Protein AF-A0A7S1GMX6-F1 (afdb_monomer_lite)

Radius of gyration: 25.87 Å; chains: 1; bounding box: 56×56×72 Å

pLDDT: mean 81.84, std 16.4, range [32.0, 97.88]

Secondary structure (DSSP, 8-state):
----S-GGG--HHHHHHHHHHHHHHHHT---------S--------S---EEEEEE---EESSS--TTS--SEEEEEEEEE-TTSTT----S-TTT---EEEEEEEEETTT--EE-HHHHHTT-SS---EEEEE-TT-SSEEEEEPPHHHHHTTSEEEE--S-TTTTS--TT-EEEEEE--HHHHHHHHHHHHHHHHHHTTTSPEEEEEEEEETTT-SSTTSTT-STTHHHHHHHHH-TTS-EEEEEES-EEEEPPEES---SS--S-EEEESS-EEEEEEEPP---GGG------HHHHHHHHIIIIIS----

Foldseek 3Di:
DDDPDQPVPDDPVNVVVVVVVVVCVVVVDDPDPPDDPDDDDDDDDDDPWDKQKFKFFFWDWQQPDDLVRFRQKAQADKDWDAPPDPPDPDDDDSVPAFIKIWGQWMARNVPRDIDQLVRVQVPGPDDFQWKFWAAPPRLFTQTDGFDPVCVVPSIGIDTDPPDPVRRDDRGGITITTTDDALVRRLVRLLLLLQVVCVVCVVFAWAAKEKEFAPQNDCACVHRNNHHNRNVVSNCVSVVPHHYYYDHDNWDWDARDGRSGPDSGHDDHTDTDHRMMMMMITTDDDDPPVVDPPPSDPVVVVVVCCVPPVPPPPD

Organism: Cyclophora tenuis (NCBI:txid216820)

Structure (mmCIF, N/CA/C/O backbone):
data_AF-A0A7S1GMX6-F1
#
_entry.id   AF-A0A7S1GMX6-F1
#
loop_
_atom_site.group_PDB
_atom_site.id
_atom_site.type_symbol
_atom_site.label_atom_id
_atom_site.label_alt_id
_atom_site.label_comp_id
_atom_site.label_asym_id
_atom_site.label_entity_id
_atom_site.label_seq_id
_atom_site.pdbx_PDB_ins_code
_atom_site.Cartn_x
_atom_site.Cartn_y
_atom_site.Cartn_z
_atom_site.occupancy
_atom_site.B_iso_or_equiv
_atom_site.auth_seq_id
_atom_site.auth_comp_id
_atom_site.auth_asym_id
_atom_site.auth_atom_id
_atom_site.pdbx_PDB_model_num
ATOM 1 N N . GLU A 1 1 ? 27.157 -21.670 -36.238 1.00 33.78 1 GLU A N 1
ATOM 2 C CA . GLU A 1 1 ? 26.930 -21.733 -37.699 1.00 33.78 1 GLU A CA 1
ATOM 3 C C . GLU A 1 1 ? 26.182 -20.477 -38.120 1.00 33.78 1 GLU A C 1
ATOM 5 O O . GLU A 1 1 ? 25.207 -20.145 -37.459 1.00 33.78 1 GLU A O 1
ATOM 10 N N . ARG A 1 2 ? 26.654 -19.732 -39.127 1.00 32.00 2 ARG A N 1
ATOM 11 C CA . ARG A 1 2 ? 25.887 -18.609 -39.693 1.00 32.00 2 ARG A CA 1
ATOM 12 C C . ARG A 1 2 ? 24.965 -19.173 -40.770 1.00 32.00 2 ARG A C 1
ATOM 14 O O . ARG A 1 2 ? 25.455 -19.829 -41.685 1.00 32.00 2 ARG A O 1
ATOM 21 N N . TYR A 1 3 ? 23.662 -18.940 -40.650 1.00 40.44 3 TYR A N 1
ATOM 22 C CA . TYR A 1 3 ? 22.725 -19.198 -41.739 1.00 40.44 3 TYR A CA 1
ATOM 23 C C . TYR A 1 3 ? 23.018 -18.189 -42.860 1.00 40.44 3 TYR A C 1
ATOM 25 O O . TYR A 1 3 ? 23.100 -16.993 -42.594 1.00 40.44 3 TYR A O 1
ATOM 33 N N . GLY A 1 4 ? 23.286 -18.677 -44.073 1.00 38.78 4 GLY A N 1
ATOM 34 C CA . GLY A 1 4 ? 23.706 -17.865 -45.225 1.00 38.78 4 GLY A CA 1
ATOM 35 C C . GLY A 1 4 ? 22.610 -17.626 -46.268 1.00 38.78 4 GLY A C 1
ATOM 36 O O . GLY A 1 4 ? 22.935 -17.205 -47.373 1.00 38.78 4 GLY A O 1
ATOM 37 N N . GLY A 1 5 ? 21.351 -17.950 -45.957 1.00 47.25 5 GLY A N 1
ATOM 38 C CA . GLY A 1 5 ? 20.198 -17.737 -46.839 1.00 47.25 5 GLY A CA 1
ATOM 39 C C . GLY A 1 5 ? 19.377 -16.509 -46.445 1.00 47.25 5 GLY A C 1
ATOM 40 O O . GLY A 1 5 ? 19.425 -16.087 -45.288 1.00 47.25 5 GLY A O 1
ATOM 41 N N . ASN A 1 6 ? 18.623 -15.960 -47.401 1.00 46.53 6 ASN A N 1
ATOM 42 C CA . ASN A 1 6 ? 17.664 -14.888 -47.146 1.00 46.53 6 ASN A CA 1
ATOM 43 C C . ASN A 1 6 ? 16.524 -15.413 -46.245 1.00 46.53 6 ASN A C 1
ATOM 45 O O . ASN A 1 6 ? 16.021 -16.517 -46.460 1.00 46.53 6 ASN A O 1
ATOM 49 N N . LEU A 1 7 ? 16.149 -14.656 -45.210 1.00 47.56 7 LEU A N 1
ATOM 50 C CA . LEU A 1 7 ? 15.104 -15.049 -44.250 1.00 47.56 7 LEU A CA 1
ATOM 51 C C . LEU A 1 7 ? 13.711 -15.094 -44.901 1.00 47.56 7 LEU A C 1
ATOM 53 O O . LEU A 1 7 ? 12.867 -15.881 -44.464 1.00 47.56 7 LEU A O 1
ATOM 57 N N . ASP A 1 8 ? 13.527 -14.338 -45.986 1.00 46.34 8 ASP A N 1
ATOM 58 C CA . ASP A 1 8 ? 12.300 -14.277 -46.790 1.00 46.34 8 ASP A CA 1
ATOM 59 C C . ASP A 1 8 ? 11.930 -15.622 -47.445 1.00 46.34 8 ASP A C 1
ATOM 61 O O . ASP A 1 8 ? 10.762 -15.875 -47.738 1.00 46.34 8 ASP A O 1
ATOM 65 N N . ASP A 1 9 ? 12.905 -16.518 -47.642 1.00 50.66 9 ASP A N 1
ATOM 66 C CA . ASP A 1 9 ? 12.694 -17.824 -48.283 1.00 50.66 9 ASP A CA 1
ATOM 67 C C . ASP A 1 9 ? 12.196 -18.904 -47.302 1.00 50.66 9 ASP A C 1
ATOM 69 O O . ASP A 1 9 ? 11.885 -20.036 -47.695 1.00 50.66 9 ASP A O 1
ATOM 73 N N . LEU A 1 10 ? 12.120 -18.589 -46.004 1.00 52.97 10 LEU A N 1
ATOM 74 C CA . LEU A 1 10 ? 11.654 -19.532 -44.994 1.00 52.97 10 LEU A CA 1
ATOM 75 C C . LEU A 1 10 ? 10.125 -19.568 -44.971 1.00 52.97 10 LEU A C 1
ATOM 77 O O . LEU A 1 10 ? 9.451 -18.641 -44.519 1.00 52.97 10 LEU A O 1
ATOM 81 N N . ASN A 1 11 ? 9.569 -20.709 -45.376 1.00 61.97 11 ASN A N 1
ATOM 82 C CA . ASN A 1 11 ? 8.182 -21.037 -45.067 1.00 61.97 11 ASN A CA 1
ATOM 83 C C . ASN A 1 11 ? 7.961 -21.098 -43.537 1.00 61.97 11 ASN A C 1
ATOM 85 O O . ASN A 1 11 ? 8.908 -21.108 -42.747 1.00 61.97 11 ASN A O 1
ATOM 89 N N . SER A 1 12 ? 6.701 -21.181 -43.102 1.00 58.12 12 SER A N 1
ATOM 90 C CA . SER A 1 12 ? 6.325 -21.191 -41.677 1.00 58.12 12 SER A CA 1
ATOM 91 C C . SER A 1 12 ? 7.108 -22.216 -40.842 1.00 58.12 12 SER A C 1
ATOM 93 O O . SER A 1 12 ? 7.466 -21.934 -39.703 1.00 58.12 12 SER A O 1
ATOM 95 N N . LYS A 1 13 ? 7.451 -23.368 -41.435 1.00 59.84 13 LYS A N 1
ATOM 96 C CA . LYS A 1 13 ? 8.232 -24.432 -40.794 1.00 59.84 13 LYS A CA 1
ATOM 97 C C . LYS A 1 13 ? 9.707 -24.050 -40.613 1.00 59.84 13 LYS A C 1
ATOM 99 O O . LYS A 1 13 ? 10.292 -24.345 -39.580 1.00 59.84 13 LYS A O 1
ATOM 104 N N . GLY A 1 14 ? 10.296 -23.353 -41.583 1.00 62.69 14 GLY A N 1
ATOM 105 C CA . GLY A 1 14 ? 11.664 -22.843 -41.488 1.00 62.69 14 GLY A CA 1
ATOM 106 C C . GLY A 1 14 ? 11.823 -21.734 -40.440 1.00 62.69 14 GLY A C 1
ATOM 107 O O . GLY A 1 14 ? 12.833 -21.686 -39.737 1.00 62.69 14 GLY A O 1
ATOM 108 N N . LYS A 1 15 ? 10.803 -20.879 -40.277 1.00 57.66 15 LYS A N 1
ATOM 109 C CA . LYS A 1 15 ? 10.772 -19.859 -39.213 1.00 57.66 15 LYS A CA 1
ATOM 110 C C . LYS A 1 15 ? 10.655 -20.502 -37.818 1.00 57.66 15 LYS A C 1
ATOM 112 O O . LYS A 1 15 ? 11.359 -20.088 -36.899 1.00 57.66 15 LYS A O 1
ATOM 117 N N . GLU A 1 16 ? 9.846 -21.554 -37.676 1.00 58.56 16 GLU A N 1
ATOM 118 C CA . GLU A 1 16 ? 9.725 -22.344 -36.439 1.00 58.56 16 GLU A CA 1
ATOM 119 C C . GLU A 1 16 ? 11.039 -23.060 -36.066 1.00 58.56 16 GLU A C 1
ATOM 121 O O . GLU A 1 16 ? 11.468 -23.032 -34.913 1.00 58.56 16 GLU A O 1
ATOM 126 N N . GLU A 1 17 ? 11.736 -23.638 -37.046 1.00 64.19 17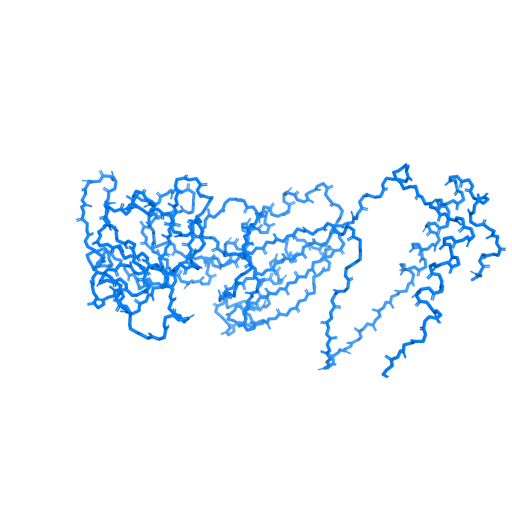 GLU A N 1
ATOM 127 C CA . GLU A 1 17 ? 13.016 -24.326 -36.838 1.00 64.19 17 GLU A CA 1
ATOM 128 C C . GLU A 1 17 ? 14.135 -23.358 -36.407 1.00 64.19 17 GLU A C 1
ATOM 130 O O . GLU A 1 17 ? 14.905 -23.655 -35.489 1.00 64.19 17 GLU A O 1
ATOM 135 N N . LEU A 1 18 ? 14.181 -22.156 -36.996 1.00 57.88 18 LEU A N 1
ATOM 136 C CA . LEU A 1 18 ? 15.115 -21.099 -36.597 1.00 57.88 18 LEU A CA 1
ATOM 137 C C . LEU A 1 18 ? 14.831 -20.579 -35.177 1.00 57.88 18 LEU A C 1
ATOM 139 O O . LEU A 1 18 ? 15.769 -20.363 -34.402 1.00 57.88 18 LEU A O 1
ATOM 143 N N . PHE A 1 19 ? 13.553 -20.402 -34.822 1.00 62.94 19 PHE A N 1
ATOM 144 C CA . PHE A 1 19 ? 13.141 -20.031 -33.467 1.00 62.94 19 PHE A CA 1
ATOM 145 C C . PHE A 1 19 ? 13.595 -21.084 -32.450 1.00 62.94 19 PHE A C 1
ATOM 147 O O . PHE A 1 19 ? 14.284 -20.742 -31.489 1.00 62.94 19 PHE A O 1
ATOM 154 N N . ASN A 1 20 ? 13.314 -22.366 -32.708 1.00 61.19 20 ASN A N 1
ATOM 155 C CA . ASN A 1 20 ? 13.708 -23.470 -31.829 1.00 61.19 20 ASN A CA 1
ATOM 156 C C . ASN A 1 20 ? 15.232 -23.559 -31.655 1.00 61.19 20 ASN A C 1
ATOM 158 O O . ASN A 1 20 ? 15.710 -23.692 -30.530 1.00 61.19 20 ASN A O 1
ATOM 162 N N . LYS A 1 21 ? 16.008 -23.392 -32.735 1.00 60.34 21 LYS A N 1
ATOM 163 C CA . LYS A 1 21 ? 17.482 -23.401 -32.679 1.00 60.34 21 LYS A CA 1
ATOM 164 C C . LYS A 1 21 ? 18.045 -22.199 -31.908 1.00 60.34 21 LYS A C 1
ATOM 166 O O . LYS A 1 21 ? 19.054 -22.315 -31.216 1.00 60.34 21 LYS A O 1
ATOM 171 N N . THR A 1 22 ? 17.393 -21.040 -31.996 1.00 52.31 22 THR A N 1
ATOM 172 C CA . THR A 1 22 ? 17.762 -19.851 -31.209 1.00 52.31 22 THR A CA 1
ATOM 173 C C . THR A 1 22 ? 17.451 -20.062 -29.727 1.00 52.31 22 THR A C 1
ATOM 175 O O . THR A 1 22 ? 18.288 -19.755 -28.880 1.00 52.31 22 THR A O 1
ATOM 178 N N . LEU A 1 23 ? 16.288 -20.641 -29.413 1.00 54.00 23 LEU A N 1
ATOM 179 C CA . LEU A 1 23 ? 15.888 -20.990 -28.050 1.00 54.00 23 LEU A CA 1
ATOM 180 C C . LEU A 1 23 ? 16.865 -21.999 -27.425 1.00 54.00 23 LEU A C 1
ATOM 182 O O . LEU A 1 23 ? 17.290 -21.826 -26.287 1.00 54.00 23 LEU A O 1
ATOM 186 N N . GLU A 1 24 ? 17.284 -23.007 -28.194 1.00 58.00 24 GLU A N 1
ATOM 187 C CA . GLU A 1 24 ? 18.297 -23.985 -27.793 1.00 58.00 24 GLU A CA 1
ATOM 188 C C . GLU A 1 24 ? 19.647 -23.312 -27.504 1.00 58.00 24 GLU A C 1
ATOM 190 O O . GLU A 1 24 ? 20.246 -23.552 -26.459 1.00 58.00 24 GLU A O 1
ATOM 195 N N . LEU A 1 25 ? 20.104 -22.396 -28.367 1.00 50.12 25 LEU A N 1
ATOM 196 C CA . LEU A 1 25 ? 21.355 -21.657 -28.158 1.00 50.12 25 LEU A CA 1
ATOM 197 C C . LEU A 1 25 ? 21.325 -20.781 -26.900 1.00 50.12 25 LEU A C 1
ATOM 199 O O . LEU A 1 25 ? 22.317 -20.748 -26.171 1.00 50.12 25 LEU A O 1
ATOM 203 N N . VAL A 1 26 ? 20.209 -20.098 -26.637 1.00 52.66 26 VAL A N 1
ATOM 204 C CA . VAL A 1 26 ? 20.029 -19.263 -25.439 1.00 52.66 26 VAL A CA 1
ATOM 205 C C . VAL A 1 26 ? 19.979 -20.126 -24.176 1.00 52.66 26 VAL A C 1
ATOM 207 O O . VAL A 1 26 ? 20.657 -19.808 -23.203 1.00 52.66 26 VAL A O 1
ATOM 210 N N . ASN A 1 27 ? 19.253 -21.246 -24.208 1.00 52.81 27 ASN A N 1
ATOM 211 C CA . ASN A 1 27 ? 19.097 -22.141 -23.058 1.00 52.81 27 ASN A CA 1
ATOM 212 C C . ASN A 1 27 ? 20.321 -23.039 -22.801 1.00 52.81 27 ASN A C 1
ATOM 214 O O . ASN A 1 27 ? 20.505 -23.518 -21.688 1.00 52.81 27 ASN A O 1
ATOM 218 N N . SER A 1 28 ? 21.171 -23.266 -23.808 1.00 48.47 28 SER A N 1
ATOM 219 C CA . SER A 1 28 ? 22.380 -24.101 -23.697 1.00 48.47 28 SER A CA 1
ATOM 220 C C . SER A 1 28 ? 23.547 -23.440 -22.956 1.00 48.47 28 SER A C 1
ATOM 222 O O . SER A 1 28 ? 24.545 -24.101 -22.668 1.00 48.47 28 SER A O 1
ATOM 224 N N . ARG A 1 29 ? 23.465 -22.134 -22.673 1.00 46.38 29 ARG A N 1
ATOM 225 C CA . ARG A 1 29 ? 24.517 -21.395 -21.972 1.00 46.38 29 ARG A CA 1
ATOM 226 C C . ARG A 1 29 ? 24.082 -21.119 -20.542 1.00 46.38 29 ARG A C 1
ATOM 228 O O . ARG A 1 29 ? 23.333 -20.183 -20.287 1.00 46.38 29 ARG A O 1
ATOM 235 N N . GLU A 1 30 ? 24.604 -21.901 -19.603 1.00 48.06 30 GLU A N 1
ATOM 236 C CA . GLU A 1 30 ? 24.567 -21.524 -18.192 1.00 48.06 30 GLU A CA 1
ATOM 237 C C . GLU A 1 30 ? 25.425 -20.270 -17.993 1.00 48.06 30 GLU A C 1
ATOM 239 O O . GLU A 1 30 ? 26.655 -20.290 -18.087 1.00 48.06 30 GLU A O 1
ATOM 244 N N . TYR A 1 31 ? 24.769 -19.142 -17.739 1.00 49.78 31 TYR A N 1
ATOM 245 C CA . TYR A 1 31 ? 25.446 -17.922 -17.326 1.00 49.78 31 TYR A CA 1
ATOM 246 C C . TYR A 1 31 ? 25.736 -18.015 -15.827 1.00 49.78 31 TYR A C 1
ATOM 248 O O . TYR A 1 31 ? 24.919 -17.628 -14.994 1.00 49.78 31 TYR A O 1
ATOM 256 N N . HIS A 1 32 ? 26.910 -18.536 -15.471 1.00 44.41 32 HIS A N 1
ATOM 257 C CA . HIS A 1 32 ? 27.386 -18.519 -14.090 1.00 44.41 32 HIS A CA 1
ATOM 258 C C . HIS A 1 32 ? 27.951 -17.141 -13.747 1.00 44.41 32 HIS A C 1
ATOM 260 O O . HIS A 1 32 ? 29.137 -16.868 -13.931 1.00 44.41 32 HIS A O 1
ATOM 266 N N . VAL A 1 33 ? 27.100 -16.258 -13.232 1.00 54.38 33 VAL A N 1
ATOM 267 C CA . VAL A 1 33 ? 27.570 -15.086 -12.490 1.00 54.38 33 VAL A CA 1
ATOM 268 C C . VAL A 1 33 ? 27.889 -15.564 -11.077 1.00 54.38 33 VAL A C 1
ATOM 270 O O . VAL A 1 33 ? 26.983 -15.820 -10.290 1.00 54.38 33 VAL A O 1
ATOM 273 N N . THR A 1 34 ? 29.172 -15.765 -10.780 1.00 59.16 34 THR A N 1
ATOM 274 C CA . THR A 1 34 ? 29.609 -16.340 -9.498 1.00 59.16 34 THR A CA 1
ATOM 275 C C . THR A 1 34 ? 29.573 -15.334 -8.351 1.00 59.16 34 THR A C 1
ATOM 277 O O . THR A 1 34 ? 29.245 -15.721 -7.237 1.00 59.16 34 THR A O 1
ATOM 280 N N . GLU A 1 35 ? 29.872 -14.056 -8.607 1.00 55.00 35 GLU A N 1
ATOM 281 C CA . GLU A 1 35 ? 29.807 -12.980 -7.609 1.00 55.00 35 GLU A CA 1
ATOM 282 C C . GLU A 1 35 ? 29.871 -11.609 -8.309 1.00 55.00 35 GLU A C 1
ATOM 284 O O . GLU A 1 35 ? 30.664 -11.427 -9.233 1.00 55.00 35 GLU A O 1
ATOM 289 N N . VAL A 1 36 ? 29.043 -10.648 -7.887 1.00 59.62 36 VAL A N 1
ATOM 290 C CA . VAL A 1 36 ? 29.139 -9.233 -8.291 1.00 59.62 36 VAL A CA 1
ATOM 291 C C . VAL A 1 36 ? 29.358 -8.424 -7.017 1.00 59.62 36 VAL A C 1
ATOM 293 O O . VAL A 1 36 ? 28.449 -8.322 -6.196 1.00 59.62 36 VAL A O 1
ATOM 296 N N . SER A 1 37 ? 30.565 -7.891 -6.830 1.00 61.09 37 SER A N 1
ATOM 297 C CA . SER A 1 37 ? 30.957 -7.143 -5.626 1.00 61.09 37 SER A CA 1
ATOM 298 C C . SER A 1 37 ? 30.492 -5.686 -5.634 1.00 61.09 37 SER A C 1
ATOM 300 O O . SER A 1 37 ? 30.228 -5.114 -4.579 1.00 61.09 37 SER A O 1
ATOM 302 N N . ASP A 1 38 ? 30.402 -5.082 -6.818 1.00 45.50 38 ASP A N 1
ATOM 303 C CA . ASP A 1 38 ? 30.081 -3.675 -7.038 1.00 45.50 38 ASP A CA 1
ATOM 304 C C . ASP A 1 38 ? 29.694 -3.432 -8.507 1.00 45.50 38 ASP A C 1
ATOM 306 O O . ASP A 1 38 ? 30.182 -4.096 -9.421 1.00 45.50 38 ASP A O 1
ATOM 310 N N . GLY A 1 39 ? 28.779 -2.491 -8.748 1.00 54.31 39 GLY A N 1
ATOM 311 C CA . GLY A 1 39 ? 28.346 -2.133 -10.097 1.00 54.31 39 GLY A CA 1
ATOM 312 C C . GLY A 1 39 ? 26.910 -1.623 -10.162 1.00 54.31 39 GLY A C 1
ATOM 313 O O . GLY A 1 39 ? 26.171 -1.630 -9.179 1.00 54.31 39 GLY A O 1
ATOM 314 N N . ILE A 1 40 ? 26.509 -1.171 -11.349 1.00 50.94 40 ILE A N 1
ATOM 315 C CA . ILE A 1 40 ? 25.112 -0.851 -11.644 1.00 50.94 40 ILE A CA 1
ATOM 316 C C . ILE A 1 40 ? 24.467 -2.120 -12.188 1.00 50.94 40 ILE A C 1
ATOM 318 O O . ILE A 1 40 ? 24.796 -2.570 -13.284 1.00 50.94 40 ILE A O 1
ATOM 322 N N . PHE A 1 41 ? 23.535 -2.682 -11.426 1.00 56.78 41 PHE A N 1
ATOM 323 C CA . PHE A 1 41 ? 22.624 -3.693 -11.938 1.00 56.78 41 PHE A CA 1
ATOM 324 C C . PHE A 1 41 ? 21.379 -3.003 -12.495 1.00 56.78 41 PHE A C 1
ATOM 326 O O . PHE A 1 41 ? 20.788 -2.140 -11.846 1.00 56.78 41 PHE A O 1
ATOM 333 N N . GLY A 1 42 ? 20.978 -3.384 -13.702 1.00 52.31 42 GLY A N 1
ATOM 334 C CA . GLY A 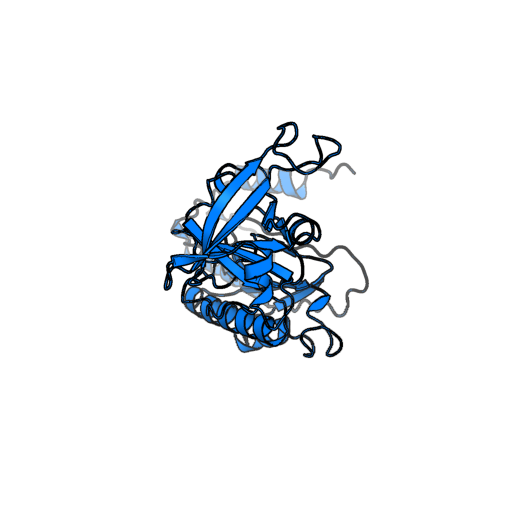1 42 ? 19.782 -2.866 -14.348 1.00 52.31 42 GLY A CA 1
ATOM 335 C C . GLY A 1 42 ? 19.115 -3.957 -15.166 1.00 52.31 42 GLY A C 1
ATOM 336 O O . GLY A 1 42 ? 19.786 -4.795 -15.765 1.00 52.31 42 GLY A O 1
ATOM 337 N N . LEU A 1 43 ? 17.787 -3.934 -15.195 1.00 60.06 43 LEU A N 1
ATOM 338 C CA . LEU A 1 43 ? 16.998 -4.804 -16.051 1.00 60.06 43 LEU A CA 1
ATOM 339 C C . LEU A 1 43 ? 16.564 -4.017 -17.289 1.00 60.06 43 LEU A C 1
ATOM 341 O O . LEU A 1 43 ? 15.811 -3.050 -17.183 1.00 60.06 43 LEU A O 1
ATOM 345 N N . GLY A 1 44 ? 17.049 -4.426 -18.459 1.00 55.66 44 GLY A N 1
ATOM 346 C CA . GLY A 1 44 ? 16.576 -3.911 -19.741 1.00 55.66 44 GLY A CA 1
ATOM 347 C C . GLY A 1 44 ? 15.366 -4.711 -20.208 1.00 55.66 44 GLY A C 1
ATOM 348 O O . GLY A 1 44 ? 15.490 -5.902 -20.475 1.00 55.66 44 GLY A O 1
ATOM 349 N N . LEU A 1 45 ? 14.208 -4.063 -20.319 1.00 60.88 45 LEU A N 1
ATOM 350 C CA . LEU A 1 45 ? 13.002 -4.656 -20.896 1.00 60.88 45 LEU A CA 1
ATOM 351 C C . LEU A 1 45 ? 12.766 -4.039 -22.275 1.00 60.88 45 LEU A C 1
ATOM 353 O O . LEU A 1 45 ? 12.729 -2.817 -22.408 1.00 60.88 45 LEU A O 1
ATOM 357 N N . GLY A 1 46 ? 12.626 -4.879 -23.299 1.00 53.81 46 GLY A N 1
ATOM 358 C CA . GLY A 1 46 ? 12.318 -4.462 -24.666 1.00 53.81 46 GLY A CA 1
ATOM 359 C C . GLY A 1 46 ? 11.000 -5.069 -25.136 1.00 53.81 46 GLY A C 1
ATOM 360 O O . GLY A 1 46 ? 10.733 -6.240 -24.882 1.00 53.81 46 GLY A O 1
ATOM 361 N N . GLY A 1 47 ? 10.183 -4.280 -25.835 1.00 66.94 47 GLY A N 1
ATOM 362 C CA . GLY A 1 47 ? 8.883 -4.722 -26.344 1.00 66.94 47 GLY A CA 1
ATOM 363 C C . GLY A 1 47 ? 7.786 -4.797 -25.274 1.00 66.94 47 GLY A C 1
ATOM 364 O O . GLY A 1 47 ? 7.863 -4.155 -24.228 1.00 66.94 47 GLY A O 1
ATOM 365 N N . ALA A 1 48 ? 6.735 -5.568 -25.561 1.00 71.38 48 ALA A N 1
ATOM 366 C CA . ALA A 1 48 ? 5.586 -5.757 -24.678 1.00 71.38 48 ALA A CA 1
ATOM 367 C C . ALA A 1 48 ? 5.827 -6.925 -23.709 1.00 71.38 48 ALA A C 1
ATOM 369 O O . ALA A 1 48 ? 5.229 -7.987 -23.855 1.00 71.38 48 ALA A O 1
ATOM 370 N N . VAL A 1 49 ? 6.726 -6.745 -22.737 1.00 76.94 49 VAL A N 1
ATOM 371 C CA . VAL A 1 49 ? 6.943 -7.736 -21.669 1.00 76.94 49 VAL A CA 1
ATOM 372 C C . VAL A 1 49 ? 5.841 -7.574 -20.621 1.00 76.94 49 VAL A C 1
ATOM 374 O O . VAL A 1 49 ? 5.811 -6.544 -19.941 1.00 76.94 49 VAL A O 1
ATOM 377 N N . PRO A 1 50 ? 4.920 -8.541 -20.462 1.00 85.38 50 PRO A N 1
ATOM 378 C CA . PRO A 1 50 ? 3.877 -8.421 -19.461 1.00 85.38 50 PRO A CA 1
ATOM 379 C C . PRO A 1 50 ? 4.487 -8.610 -18.069 1.00 85.38 50 PRO A C 1
ATOM 381 O O . PRO A 1 50 ? 5.206 -9.578 -17.809 1.00 85.38 50 PRO A O 1
ATOM 384 N N . VAL A 1 51 ? 4.193 -7.671 -17.171 1.00 88.12 51 VAL A N 1
ATOM 385 C CA . VAL A 1 51 ? 4.666 -7.690 -15.784 1.00 88.12 51 VAL A CA 1
ATOM 386 C C . VAL A 1 51 ? 3.472 -7.659 -14.839 1.00 88.12 51 VAL A C 1
ATOM 388 O O . VAL A 1 51 ? 2.548 -6.857 -15.014 1.00 88.12 51 VAL A O 1
ATOM 391 N N . ARG A 1 52 ? 3.496 -8.518 -13.818 1.00 89.88 52 ARG A N 1
ATOM 392 C CA . ARG A 1 52 ? 2.547 -8.490 -12.697 1.00 89.88 52 ARG A CA 1
ATOM 393 C C . ARG A 1 52 ? 3.262 -8.004 -11.455 1.00 89.88 52 ARG A C 1
ATOM 395 O O . ARG A 1 52 ? 4.111 -8.710 -10.923 1.00 89.88 52 ARG A O 1
ATOM 402 N N . SER A 1 53 ? 2.925 -6.803 -11.003 1.00 89.56 53 SER A N 1
ATOM 403 C CA . SER A 1 53 ? 3.508 -6.227 -9.796 1.00 89.56 53 SER A CA 1
ATOM 404 C C . SER A 1 53 ? 2.534 -6.251 -8.629 1.00 89.56 53 SER A C 1
ATOM 406 O O . SER A 1 53 ? 1.354 -5.937 -8.803 1.00 89.56 53 SER A O 1
ATOM 408 N N . ILE A 1 54 ? 3.053 -6.545 -7.443 1.00 91.88 54 ILE A N 1
ATOM 409 C CA . ILE A 1 54 ? 2.345 -6.422 -6.169 1.00 91.88 54 ILE A CA 1
ATOM 410 C C . ILE A 1 54 ? 3.156 -5.556 -5.215 1.00 91.88 54 ILE A C 1
ATOM 412 O O . ILE A 1 54 ? 4.381 -5.492 -5.317 1.00 91.88 54 ILE A O 1
ATOM 416 N N . VAL A 1 55 ? 2.470 -4.935 -4.264 1.00 91.94 55 VAL A N 1
ATOM 417 C CA . VAL A 1 55 ? 3.086 -4.290 -3.106 1.00 91.94 55 VAL A CA 1
ATOM 418 C C . VAL A 1 55 ? 2.416 -4.832 -1.852 1.00 91.94 55 VAL A C 1
ATOM 420 O O . VAL A 1 55 ? 1.195 -4.972 -1.812 1.00 91.94 55 VAL A O 1
ATOM 423 N N . SER A 1 56 ? 3.223 -5.157 -0.851 1.00 92.81 56 SER A N 1
ATOM 424 C CA . SER A 1 56 ? 2.769 -5.560 0.474 1.00 92.81 56 SER A CA 1
ATOM 425 C C . SER A 1 56 ? 3.402 -4.650 1.516 1.00 92.81 56 SER A C 1
ATOM 427 O O . SER A 1 56 ? 4.580 -4.296 1.426 1.00 92.81 56 SER A O 1
ATOM 429 N N . ARG A 1 57 ? 2.605 -4.265 2.509 1.00 92.31 57 ARG A N 1
ATOM 430 C CA . ARG A 1 57 ? 3.074 -3.557 3.705 1.00 92.31 57 ARG A CA 1
ATOM 431 C C . ARG A 1 57 ? 2.689 -4.366 4.926 1.00 92.31 57 ARG A C 1
ATOM 433 O O . ARG A 1 57 ? 3.575 -4.759 5.672 1.00 92.31 57 ARG A O 1
ATOM 440 N N . GLY A 1 58 ? 1.394 -4.642 5.049 1.00 91.56 58 GLY A N 1
ATOM 441 C CA . GLY A 1 58 ? 0.751 -5.219 6.216 1.00 91.56 58 GLY A CA 1
ATOM 442 C C . GLY A 1 58 ? 0.789 -4.290 7.419 1.00 91.56 58 GLY A C 1
ATOM 443 O O . GLY A 1 58 ? 1.825 -3.762 7.809 1.00 91.56 58 GLY A O 1
ATOM 444 N N . LEU A 1 59 ? -0.383 -4.057 7.991 1.00 92.44 59 LEU A N 1
ATOM 445 C CA . LEU A 1 59 ? -0.574 -3.234 9.173 1.00 92.44 59 LEU A CA 1
ATOM 446 C C . LEU A 1 59 ? -1.724 -3.818 9.979 1.00 92.44 59 LEU A C 1
ATOM 448 O O . LEU A 1 59 ? -2.687 -4.330 9.401 1.00 92.44 59 LEU A O 1
ATOM 452 N N . ARG A 1 60 ? -1.657 -3.685 11.299 1.00 93.06 60 ARG A N 1
ATOM 453 C CA . ARG A 1 60 ? -2.752 -4.084 12.178 1.00 93.06 60 ARG A CA 1
ATOM 454 C C . ARG A 1 60 ? -3.707 -2.928 12.393 1.00 93.06 60 ARG A C 1
ATOM 456 O O . ARG A 1 60 ? -3.278 -1.848 12.795 1.00 93.06 60 ARG A O 1
ATOM 463 N N . SER A 1 61 ? -4.994 -3.179 12.168 1.00 93.19 61 SER A N 1
ATOM 464 C CA . SER A 1 61 ? -6.065 -2.275 12.596 1.00 93.19 61 SER A CA 1
ATOM 465 C C . SER A 1 61 ? -6.125 -2.217 14.120 1.00 93.19 61 SER A C 1
ATOM 467 O O . SER A 1 61 ? -6.091 -3.246 14.798 1.00 93.19 61 SER A O 1
ATOM 469 N N . LEU A 1 62 ? -6.247 -1.007 14.657 1.00 92.19 62 LEU A N 1
ATOM 470 C CA . LEU A 1 62 ? -6.421 -0.749 16.083 1.00 92.19 62 LEU A CA 1
ATOM 471 C C . LEU A 1 62 ? -7.881 -0.524 16.471 1.00 92.19 62 LEU A C 1
ATOM 473 O O . LEU A 1 62 ? -8.202 -0.545 17.655 1.00 92.19 62 LEU A O 1
ATOM 477 N N . THR A 1 63 ? -8.779 -0.328 15.504 1.00 87.31 63 THR A N 1
ATOM 478 C CA . THR A 1 63 ? -10.211 -0.145 15.791 1.00 87.31 63 THR A CA 1
ATOM 479 C C . THR A 1 63 ? -11.032 -1.422 15.610 1.00 87.31 63 THR A C 1
ATOM 481 O O . THR A 1 63 ? -12.256 -1.397 15.749 1.00 87.31 63 THR A O 1
ATOM 484 N N . GLY A 1 64 ? -10.358 -2.551 15.361 1.00 72.19 64 GLY A N 1
ATOM 485 C CA . GLY A 1 64 ? -10.973 -3.874 15.253 1.00 72.19 64 GLY A CA 1
ATOM 486 C C . GLY A 1 64 ? -11.595 -4.161 13.888 1.00 72.19 64 GLY A C 1
ATOM 487 O O . GLY A 1 64 ? -12.393 -5.091 13.770 1.00 72.19 64 GLY A O 1
ATOM 488 N N . SER A 1 65 ? -11.249 -3.381 12.860 1.00 61.53 65 SER A N 1
ATOM 489 C CA . SER A 1 65 ? -11.653 -3.683 11.493 1.00 61.53 65 SER A CA 1
ATOM 490 C C . SER A 1 65 ? -10.675 -4.711 10.912 1.00 61.53 65 SER A C 1
ATOM 492 O O . SER A 1 65 ? -9.482 -4.460 10.753 1.00 61.53 65 SER A O 1
ATOM 494 N N . ASN A 1 66 ? -11.149 -5.931 10.650 1.00 57.97 66 ASN A N 1
ATOM 495 C CA . ASN A 1 66 ? -10.405 -6.807 9.747 1.00 57.97 66 ASN A CA 1
ATOM 496 C C . ASN A 1 66 ? -10.490 -6.185 8.353 1.00 57.97 66 ASN A C 1
ATOM 498 O O . ASN A 1 66 ? -11.522 -5.616 8.009 1.00 57.97 66 ASN A O 1
ATOM 502 N N . SER A 1 67 ? -9.451 -6.342 7.535 1.00 55.03 67 SER A N 1
ATOM 503 C CA . SER A 1 67 ? -9.371 -5.807 6.166 1.00 55.03 67 SER A CA 1
ATOM 504 C C . SER A 1 67 ? -10.655 -5.949 5.331 1.00 55.03 67 SER A C 1
ATOM 506 O O . SER A 1 67 ? -10.964 -5.089 4.508 1.00 55.03 67 SER A O 1
ATOM 508 N N . ASP A 1 68 ? -11.426 -7.014 5.557 1.00 61.50 68 ASP A N 1
ATOM 509 C CA . ASP A 1 68 ? -12.652 -7.322 4.825 1.00 61.50 68 ASP A CA 1
ATOM 510 C C . ASP A 1 68 ? -13.925 -6.600 5.294 1.00 61.50 68 ASP A C 1
ATOM 512 O O . ASP A 1 68 ? -14.899 -6.557 4.535 1.00 61.50 68 ASP A O 1
ATOM 516 N N . VAL A 1 69 ? -13.941 -6.035 6.503 1.00 68.00 69 VAL A N 1
ATOM 517 C CA . VAL A 1 69 ? -15.094 -5.318 7.064 1.00 68.00 69 VAL A CA 1
ATOM 518 C C . VAL A 1 69 ? -14.692 -3.864 7.276 1.00 68.00 69 VAL A C 1
ATOM 520 O O . VAL A 1 69 ? -13.757 -3.612 8.032 1.00 68.00 69 VAL A O 1
ATOM 523 N N . PRO A 1 70 ? -15.373 -2.892 6.640 1.00 71.75 70 PRO A N 1
ATOM 524 C CA . PRO A 1 70 ? -15.098 -1.489 6.896 1.00 71.75 70 PRO A CA 1
ATOM 525 C C . PRO A 1 70 ? -15.182 -1.190 8.392 1.00 71.75 70 PRO A C 1
ATOM 527 O O . PRO A 1 70 ? -16.115 -1.620 9.073 1.00 71.75 70 PRO A O 1
ATOM 530 N N . SER A 1 71 ? -14.209 -0.431 8.880 1.00 84.56 71 SER A N 1
ATOM 531 C CA . SER A 1 71 ? -14.239 0.178 10.201 1.00 84.56 71 SER A CA 1
ATOM 532 C C . SER A 1 71 ? -15.607 0.816 10.473 1.00 84.56 71 SER A C 1
ATOM 534 O O . SER A 1 71 ? -16.144 1.506 9.598 1.00 84.56 71 SER A O 1
ATOM 536 N N . PRO A 1 72 ? -16.168 0.642 11.685 1.00 90.62 72 PRO A N 1
ATOM 537 C CA . PRO A 1 72 ? -17.430 1.270 12.062 1.00 90.62 72 PRO A CA 1
ATOM 538 C C . PRO A 1 72 ? -17.296 2.791 12.241 1.00 90.62 72 PRO A C 1
ATOM 540 O O . PRO A 1 72 ? -18.277 3.449 12.588 1.00 90.62 72 PRO A O 1
ATOM 543 N N . TRP A 1 73 ? -16.110 3.359 12.025 1.00 94.88 73 TRP A N 1
ATOM 544 C CA . TRP A 1 73 ? -15.813 4.773 12.196 1.00 94.88 73 TRP A CA 1
ATOM 545 C C . TRP A 1 73 ? -15.806 5.500 10.853 1.00 94.88 73 TRP A C 1
ATOM 547 O O . TRP A 1 73 ? -15.119 5.091 9.916 1.00 94.88 73 TRP A O 1
ATOM 557 N N . CYS A 1 74 ? -16.516 6.625 10.782 1.00 96.00 74 CYS A N 1
ATOM 558 C CA . CYS A 1 74 ? -16.536 7.493 9.606 1.00 96.00 74 CYS A CA 1
ATOM 559 C C . CYS A 1 74 ? -16.198 8.939 9.964 1.00 96.00 74 CYS A C 1
ATOM 561 O O . CYS A 1 74 ? -16.473 9.416 11.064 1.00 96.00 74 CYS A O 1
ATOM 563 N N . ILE A 1 75 ? -15.646 9.670 9.003 1.00 97.50 75 ILE A N 1
ATOM 564 C CA . ILE A 1 75 ? -15.367 11.100 9.140 1.00 97.50 75 ILE A CA 1
ATOM 565 C C . ILE A 1 75 ? -16.686 11.868 9.183 1.00 97.50 75 ILE A C 1
ATOM 567 O O . ILE A 1 75 ? -17.471 11.832 8.233 1.00 97.50 75 ILE A O 1
ATOM 571 N N . ASN A 1 76 ? -16.919 12.593 10.275 1.00 97.62 76 ASN A N 1
ATOM 572 C CA . ASN A 1 76 ? -18.132 13.382 10.472 1.00 97.62 76 ASN A CA 1
ATOM 573 C C . ASN A 1 76 ? -17.932 14.851 10.080 1.00 97.62 76 ASN A C 1
ATOM 575 O O . ASN A 1 76 ? -18.775 15.426 9.383 1.00 97.62 76 ASN A O 1
ATOM 579 N N . ASP A 1 77 ? -16.807 15.436 10.495 1.00 97.56 77 ASP A N 1
ATOM 580 C CA . ASP A 1 77 ? -16.450 16.819 10.187 1.00 97.56 77 ASP A CA 1
ATOM 581 C C . ASP A 1 77 ? -14.998 16.934 9.726 1.00 97.56 77 ASP A C 1
ATOM 583 O O . ASP A 1 77 ? -14.093 16.342 10.321 1.00 97.56 77 ASP A O 1
ATOM 587 N N . VAL A 1 78 ? -14.791 17.682 8.643 1.00 97.12 78 VAL A N 1
ATOM 588 C CA . VAL A 1 78 ? -13.496 17.832 7.980 1.00 97.12 78 VAL A CA 1
ATOM 589 C C . VAL A 1 78 ? -13.419 19.169 7.255 1.00 97.12 78 VAL A C 1
ATOM 591 O O . VAL A 1 78 ? -14.360 19.585 6.580 1.00 97.12 78 VAL A O 1
ATOM 594 N N . THR A 1 79 ? -12.271 19.828 7.357 1.00 95.94 79 THR A N 1
ATOM 595 C CA . THR A 1 79 ? -11.935 21.015 6.569 1.00 95.94 79 THR A CA 1
ATOM 596 C C . THR A 1 79 ? -10.810 20.682 5.604 1.00 95.94 79 THR A C 1
ATOM 598 O O . THR A 1 79 ? -9.779 20.157 6.012 1.00 95.94 79 THR A O 1
ATOM 601 N N . PHE A 1 80 ? -10.986 21.019 4.331 1.00 96.31 80 PHE A N 1
ATOM 602 C CA . PHE A 1 80 ? -9.900 21.001 3.359 1.00 96.31 80 PHE A CA 1
ATOM 603 C C . PHE A 1 80 ? -9.315 22.409 3.247 1.00 96.31 80 PHE A C 1
ATOM 605 O O . PHE A 1 80 ? -10.069 23.354 3.029 1.00 96.31 80 PHE A O 1
ATOM 612 N N . ALA A 1 81 ? -7.999 22.539 3.405 1.00 94.50 81 ALA A N 1
ATOM 613 C CA . ALA A 1 81 ? -7.303 23.820 3.355 1.00 94.50 81 ALA A CA 1
ATOM 614 C C . ALA A 1 81 ? -6.089 23.764 2.418 1.00 94.50 81 ALA A C 1
ATOM 616 O O . ALA A 1 81 ? -5.360 22.764 2.360 1.00 94.50 81 ALA A O 1
ATOM 617 N N . ARG A 1 82 ? -5.846 24.862 1.701 1.00 94.06 82 ARG A N 1
ATOM 618 C CA . ARG A 1 82 ? -4.704 25.046 0.794 1.00 94.06 82 ARG A CA 1
ATOM 619 C C . ARG A 1 82 ? -3.698 26.051 1.361 1.00 94.06 82 ARG A C 1
ATOM 621 O O . ARG A 1 82 ? -4.095 26.966 2.079 1.00 94.06 82 ARG A O 1
ATOM 628 N N . PRO A 1 83 ? -2.404 25.942 1.004 1.00 93.62 83 PRO A N 1
ATOM 629 C CA . PRO A 1 83 ? -1.408 26.931 1.405 1.00 93.62 83 PRO A CA 1
ATOM 630 C C . PRO A 1 83 ? -1.845 28.360 1.050 1.00 93.62 83 PRO A C 1
ATOM 632 O O . PRO A 1 83 ? -2.171 28.639 -0.102 1.00 93.62 83 PRO A O 1
ATOM 635 N N . GLY A 1 84 ? -1.843 29.252 2.044 1.00 89.56 84 GLY A N 1
ATOM 636 C CA . GLY A 1 84 ? -2.265 30.651 1.903 1.00 89.56 84 GLY A CA 1
ATOM 637 C C . GLY A 1 84 ? -3.712 30.944 2.317 1.00 89.56 84 GLY A C 1
ATOM 638 O O . GLY A 1 84 ? -4.066 32.114 2.420 1.00 89.56 84 GLY A O 1
ATOM 639 N N . GLU A 1 85 ? -4.532 29.927 2.587 1.00 92.19 85 GLU A N 1
ATOM 640 C CA . GLU A 1 85 ? -5.868 30.108 3.168 1.00 92.19 85 GLU A CA 1
ATOM 641 C C . GLU A 1 85 ? -5.792 30.268 4.695 1.00 92.19 85 GLU A C 1
ATOM 643 O O . GLU A 1 85 ? -4.949 29.649 5.344 1.00 92.19 85 GLU A O 1
ATOM 648 N N . ASP A 1 86 ? -6.712 31.038 5.288 1.00 90.81 86 ASP A N 1
ATOM 649 C CA . ASP A 1 86 ? -6.749 31.282 6.743 1.00 90.81 86 ASP A CA 1
ATOM 650 C C . ASP A 1 86 ? -6.903 29.991 7.564 1.00 90.81 86 ASP A C 1
ATOM 652 O O . ASP A 1 86 ? -6.407 29.887 8.684 1.00 90.81 86 ASP A O 1
ATOM 656 N N . ALA A 1 87 ? -7.576 28.987 6.995 1.00 89.38 87 ALA A N 1
ATOM 657 C CA . ALA A 1 87 ? -7.772 27.682 7.615 1.00 89.38 87 ALA A CA 1
ATOM 658 C C . ALA A 1 87 ? -6.538 26.763 7.514 1.00 89.38 87 ALA A C 1
ATOM 660 O O . ALA A 1 87 ? -6.556 25.665 8.064 1.00 89.38 87 ALA A O 1
ATOM 661 N N . TYR A 1 88 ? -5.480 27.156 6.797 1.00 92.81 88 TYR A N 1
ATOM 662 C CA . TYR A 1 88 ? -4.320 26.300 6.574 1.00 92.81 88 TYR A CA 1
ATOM 663 C C . TYR A 1 88 ? -3.351 26.342 7.770 1.00 92.81 88 TYR A C 1
ATOM 665 O O . TYR A 1 88 ? -2.827 27.405 8.109 1.00 92.81 88 TYR A O 1
ATOM 673 N N . PRO A 1 89 ? -3.060 25.197 8.412 1.00 88.31 89 PRO A N 1
ATOM 674 C CA . PRO A 1 89 ? -2.394 25.187 9.714 1.00 88.31 89 PRO A CA 1
ATOM 675 C C . PRO A 1 89 ? -0.875 25.391 9.643 1.00 88.31 89 PRO A C 1
ATOM 677 O O . PRO A 1 89 ? -0.238 25.670 10.661 1.00 88.31 89 PRO A O 1
ATOM 680 N N . PHE A 1 90 ? -0.268 25.230 8.463 1.00 90.31 90 PHE A N 1
ATOM 681 C CA . PHE A 1 90 ? 1.185 25.234 8.311 1.00 90.31 90 PHE A CA 1
ATOM 682 C C . PHE A 1 90 ? 1.699 26.552 7.731 1.00 90.31 90 PHE A C 1
ATOM 684 O O . PHE A 1 90 ? 1.120 27.128 6.813 1.00 90.31 90 PHE A O 1
ATOM 691 N N . ARG A 1 91 ? 2.847 27.009 8.237 1.00 89.06 91 ARG A N 1
ATOM 692 C CA . ARG A 1 91 ? 3.590 28.157 7.701 1.00 89.06 91 ARG A CA 1
ATOM 693 C C . ARG A 1 91 ? 4.865 27.665 7.024 1.00 89.06 91 ARG A C 1
ATOM 695 O O . ARG A 1 91 ? 5.465 26.699 7.484 1.00 89.06 91 ARG A O 1
ATOM 702 N N . GLY A 1 92 ? 5.293 28.336 5.962 1.00 88.31 92 GLY A N 1
ATOM 703 C CA . GLY A 1 92 ? 6.494 27.962 5.216 1.00 88.31 92 GLY A CA 1
ATOM 704 C C . GLY A 1 92 ? 6.459 28.466 3.780 1.00 88.31 92 GLY A C 1
ATOM 705 O O . GLY A 1 92 ? 5.577 29.243 3.417 1.00 88.31 92 GLY A O 1
ATOM 706 N N . ASP A 1 93 ? 7.420 28.010 2.978 1.00 87.12 93 ASP A N 1
ATOM 707 C CA . ASP A 1 93 ? 7.451 28.269 1.539 1.00 87.12 93 ASP A CA 1
ATOM 708 C C . ASP A 1 93 ? 6.227 27.617 0.862 1.00 87.12 93 ASP A C 1
ATOM 710 O O . ASP A 1 93 ? 6.109 26.386 0.898 1.00 87.12 93 ASP A O 1
ATOM 714 N N . PRO A 1 94 ? 5.320 28.393 0.235 1.00 82.44 94 PRO A N 1
ATOM 715 C CA . PRO A 1 94 ? 4.146 27.859 -0.450 1.00 82.44 94 PRO A CA 1
ATOM 716 C C . PRO A 1 94 ? 4.467 26.795 -1.504 1.00 82.44 94 PRO A C 1
ATOM 718 O O . PRO A 1 94 ? 3.631 25.930 -1.746 1.00 82.44 94 PRO A O 1
ATOM 721 N N . ALA A 1 95 ? 5.666 26.817 -2.099 1.00 83.25 95 ALA A N 1
ATOM 722 C CA . ALA A 1 95 ? 6.094 25.820 -3.080 1.00 83.25 95 ALA A CA 1
ATOM 723 C C . ALA A 1 95 ? 6.359 24.432 -2.466 1.00 83.25 95 ALA A C 1
ATOM 725 O O . ALA A 1 95 ? 6.330 23.427 -3.177 1.00 83.25 95 ALA A O 1
ATOM 726 N N . LEU A 1 96 ? 6.613 24.366 -1.156 1.00 85.25 96 LEU A N 1
ATOM 727 C CA . LEU A 1 96 ? 6.877 23.126 -0.418 1.00 85.25 96 LEU A CA 1
ATOM 728 C C . LEU A 1 96 ? 5.657 22.637 0.374 1.00 85.25 96 LEU A C 1
ATOM 730 O O . LEU A 1 96 ? 5.626 21.492 0.831 1.00 85.25 96 LEU A O 1
ATOM 734 N N . LEU A 1 97 ? 4.658 23.500 0.553 1.00 90.00 97 LEU A N 1
ATOM 735 C CA . LEU A 1 97 ? 3.445 23.211 1.302 1.00 90.00 97 LEU A CA 1
ATOM 736 C C . LEU A 1 97 ? 2.418 22.485 0.427 1.00 90.00 97 LEU A C 1
ATOM 738 O O . LEU A 1 97 ? 2.281 22.747 -0.766 1.00 90.00 97 LEU A O 1
ATOM 742 N N . LYS A 1 98 ? 1.670 21.565 1.038 1.00 90.44 98 LYS A N 1
ATOM 743 C CA . LYS A 1 98 ? 0.713 20.705 0.339 1.00 90.44 98 LYS A CA 1
ATOM 744 C C . LYS A 1 98 ? -0.701 20.894 0.885 1.00 90.44 98 LYS A C 1
ATOM 746 O O . LYS A 1 98 ? -0.862 21.004 2.100 1.00 90.44 98 LYS A O 1
ATOM 751 N N . PRO A 1 99 ? -1.743 20.883 0.034 1.00 93.44 99 PRO A N 1
ATOM 752 C CA . PRO A 1 99 ? -3.119 20.924 0.515 1.00 93.44 99 PRO A CA 1
ATOM 753 C C . PRO A 1 99 ? -3.403 19.781 1.491 1.00 93.44 99 PRO A C 1
ATOM 755 O O . PRO A 1 99 ? -2.844 18.687 1.365 1.00 93.44 99 PRO A O 1
ATOM 758 N N . THR A 1 100 ? -4.257 20.037 2.473 1.00 94.88 100 THR A N 1
ATOM 759 C CA . THR A 1 100 ? -4.420 19.162 3.635 1.00 94.88 100 THR A CA 1
ATOM 760 C C . THR A 1 100 ? -5.889 19.067 4.032 1.00 94.88 100 THR A C 1
ATOM 762 O O . THR A 1 100 ? -6.595 20.075 4.049 1.00 94.88 100 THR A O 1
ATOM 765 N N . HIS A 1 101 ? -6.338 17.864 4.387 1.00 96.12 101 HIS A N 1
ATOM 766 C CA . HIS A 1 101 ? -7.590 17.662 5.113 1.00 96.12 101 HIS A CA 1
ATOM 767 C C . HIS A 1 101 ? -7.316 17.645 6.617 1.00 96.12 101 HIS A C 1
ATOM 769 O O . HIS A 1 101 ? -6.404 16.962 7.081 1.00 96.12 101 HIS A O 1
ATOM 775 N N . MET A 1 102 ? -8.115 18.388 7.372 1.00 95.75 102 MET A N 1
ATOM 776 C CA . MET A 1 102 ? -8.115 18.421 8.832 1.00 95.75 102 MET A CA 1
ATOM 777 C C . MET A 1 102 ? -9.433 17.834 9.316 1.00 95.75 102 MET A C 1
ATOM 779 O O . MET A 1 102 ? -10.487 18.443 9.139 1.00 95.75 102 MET A O 1
ATOM 783 N N . ILE A 1 103 ? -9.385 16.630 9.873 1.00 97.19 103 ILE A N 1
ATOM 784 C CA . ILE A 1 103 ? -10.559 15.918 10.378 1.00 97.19 103 ILE A CA 1
ATOM 785 C C . ILE A 1 103 ? -10.765 16.319 11.836 1.00 97.19 103 ILE A C 1
ATOM 787 O O . ILE A 1 103 ? -9.925 16.020 12.685 1.00 97.19 103 ILE A O 1
ATOM 791 N N . HIS A 1 104 ? -11.889 16.970 12.117 1.00 97.00 104 HIS A N 1
ATOM 792 C CA . HIS A 1 104 ? -12.210 17.519 13.440 1.00 97.00 104 HIS A CA 1
ATOM 793 C C . HIS A 1 104 ? -13.099 16.592 14.260 1.00 97.00 104 HIS A C 1
ATOM 795 O O . HIS A 1 104 ? -13.127 16.675 15.485 1.00 97.00 104 HIS A O 1
ATOM 801 N N . SER A 1 105 ? -13.853 15.705 13.604 1.00 97.81 105 SER A N 1
ATOM 802 C CA . SER A 1 105 ? -14.653 14.716 14.320 1.00 97.81 105 SER A CA 1
ATOM 803 C C . SER A 1 105 ? -14.922 13.448 13.523 1.00 97.81 105 SER A C 1
ATOM 805 O O . SER A 1 105 ? -14.987 13.444 12.290 1.00 97.81 105 SER A O 1
ATOM 807 N N . ILE A 1 106 ? -15.110 12.367 14.271 1.00 97.50 106 ILE A N 1
ATOM 808 C CA . ILE A 1 106 ? -15.318 11.007 13.783 1.00 97.50 106 ILE A CA 1
ATOM 809 C C . ILE A 1 106 ? -16.585 10.473 14.443 1.00 97.50 106 ILE A C 1
ATOM 811 O O . ILE A 1 106 ? -16.799 10.686 15.635 1.00 97.50 106 ILE A O 1
ATOM 815 N N . VAL A 1 107 ? -17.440 9.801 13.682 1.00 97.25 107 VAL A N 1
ATOM 816 C CA . VAL A 1 107 ? -18.687 9.214 14.179 1.00 97.25 107 VAL A CA 1
ATOM 817 C C . VAL A 1 107 ? -18.605 7.694 14.180 1.00 97.25 107 VAL A C 1
ATOM 819 O O . VAL A 1 107 ? -18.155 7.083 13.213 1.00 97.25 107 VAL A O 1
ATOM 822 N N . ASP A 1 108 ? -19.056 7.096 15.277 1.00 95.12 108 ASP A N 1
ATOM 823 C CA . ASP A 1 108 ? -19.386 5.677 15.364 1.00 95.12 108 ASP A CA 1
ATOM 824 C C . ASP A 1 108 ? -20.692 5.426 14.603 1.00 95.12 108 ASP A C 1
ATOM 826 O O . ASP A 1 108 ? -21.754 5.901 15.009 1.00 95.12 108 ASP A O 1
ATOM 830 N N . THR A 1 109 ? -20.642 4.689 13.502 1.00 92.25 109 THR A N 1
ATOM 831 C CA . THR A 1 109 ? -21.829 4.398 12.682 1.00 92.25 109 THR A CA 1
ATOM 832 C C . THR A 1 109 ? -22.836 3.485 13.384 1.00 92.25 109 THR A C 1
ATOM 834 O O . THR A 1 109 ? -24.022 3.540 13.063 1.00 92.25 109 THR A O 1
ATOM 837 N N . GLY A 1 110 ? -22.401 2.683 14.362 1.00 91.25 110 GLY A N 1
ATOM 838 C CA . GLY A 1 110 ? -23.275 1.797 15.127 1.00 91.25 110 GLY A CA 1
ATOM 839 C C . GLY A 1 110 ? -24.004 2.512 16.262 1.00 91.25 110 GLY A C 1
ATOM 840 O O . GLY A 1 110 ? -25.168 2.218 16.531 1.00 91.25 110 GLY A O 1
ATOM 841 N N . THR A 1 111 ? -23.340 3.463 16.928 1.00 94.44 111 THR A N 1
ATOM 842 C CA . THR A 1 111 ? -23.910 4.169 18.095 1.00 94.44 111 THR A CA 1
ATOM 843 C C . THR A 1 111 ? -24.340 5.610 17.816 1.00 94.44 111 THR A C 1
ATOM 845 O O . THR A 1 111 ? -25.025 6.214 18.640 1.00 94.44 111 THR A O 1
ATOM 848 N N . GLY A 1 112 ? -23.929 6.190 16.687 1.00 95.81 112 GLY A N 1
ATOM 849 C CA . GLY A 1 112 ? -24.108 7.608 16.364 1.00 95.81 112 GLY A CA 1
ATOM 850 C C . GLY A 1 112 ? -23.237 8.551 17.203 1.00 95.81 112 GLY A C 1
ATOM 851 O O . GLY A 1 112 ? -23.366 9.771 17.097 1.00 95.81 112 GLY A O 1
ATOM 852 N N . LYS A 1 113 ? -22.355 8.018 18.060 1.00 96.44 113 LYS A N 1
ATOM 853 C CA . LYS A 1 113 ? -21.512 8.825 18.944 1.00 96.44 113 LYS A CA 1
ATOM 854 C C . LYS A 1 113 ? -20.434 9.544 18.138 1.00 96.44 113 LYS A C 1
ATOM 856 O O . LYS A 1 113 ? -19.609 8.903 17.494 1.00 96.44 113 LYS A O 1
ATOM 861 N N . VAL A 1 114 ? -20.402 10.869 18.247 1.00 97.81 114 VAL A N 1
ATOM 862 C CA . VAL A 1 114 ? -19.353 11.714 17.664 1.00 97.81 114 VAL A CA 1
ATOM 863 C C . VAL A 1 114 ? -18.214 11.891 18.670 1.00 97.81 114 VAL A C 1
ATOM 865 O O . VAL A 1 114 ? -18.451 12.150 19.851 1.00 97.81 114 VAL A O 1
ATOM 868 N N . LEU A 1 115 ? -16.980 11.730 18.206 1.00 96.88 115 LEU A N 1
ATOM 869 C CA . LEU A 1 115 ? -15.748 11.848 18.978 1.00 96.88 115 LEU A CA 1
ATOM 870 C C . LEU A 1 115 ? -14.822 12.876 18.329 1.00 96.88 115 LEU A C 1
ATOM 872 O O . LEU A 1 115 ? -14.738 12.946 17.100 1.00 96.88 115 LEU A O 1
ATOM 876 N N . SER A 1 116 ? -14.089 13.624 19.155 1.00 96.62 116 SER A N 1
ATOM 877 C CA . SER A 1 116 ? -12.888 14.317 18.686 1.00 96.62 116 SER A CA 1
ATOM 878 C C . SER A 1 116 ? -11.747 13.312 18.463 1.00 96.62 116 SER A C 1
ATOM 880 O O . SER A 1 116 ? -11.778 12.226 19.056 1.00 96.62 116 SER A O 1
ATOM 882 N N . PRO A 1 117 ? -10.733 13.634 17.648 1.00 95.06 117 PRO A N 1
ATOM 883 C CA . PRO A 1 117 ? -9.553 12.794 17.446 1.00 95.06 117 PRO A CA 1
ATOM 884 C C . PRO A 1 117 ? -8.872 12.344 18.740 1.00 95.06 117 PRO A C 1
ATOM 886 O O . PRO A 1 117 ? -8.586 11.162 18.892 1.00 95.06 117 PRO A O 1
ATOM 889 N N . THR A 1 118 ? -8.705 13.222 19.726 1.00 92.94 118 THR A N 1
ATOM 890 C CA . THR A 1 118 ? -8.132 12.877 21.039 1.00 92.94 118 THR A CA 1
ATOM 891 C C . THR A 1 118 ? -8.995 11.851 21.764 1.00 92.94 118 THR A C 1
ATOM 893 O O . THR A 1 118 ? -8.484 10.867 22.296 1.00 92.94 118 THR A O 1
ATOM 896 N N . SER A 1 119 ? -10.320 12.031 21.742 1.00 93.69 119 SER A N 1
ATOM 897 C CA . SER A 1 119 ? -11.257 11.068 22.335 1.00 93.69 119 SER A CA 1
ATOM 898 C C . SER A 1 119 ? -11.287 9.739 21.577 1.00 93.69 119 SER A C 1
ATOM 900 O O . SER A 1 119 ? -11.580 8.701 22.167 1.00 93.69 119 SER A O 1
ATOM 902 N N . PHE A 1 120 ? -11.018 9.767 20.273 1.00 93.19 120 PHE A N 1
ATOM 903 C CA . PHE A 1 120 ? -10.917 8.583 19.432 1.00 93.19 120 PHE A CA 1
ATOM 904 C C . PHE A 1 120 ? -9.630 7.803 19.729 1.00 93.19 120 PHE A C 1
ATOM 906 O O . PHE A 1 120 ? -9.698 6.599 19.958 1.00 93.19 120 PHE A O 1
ATOM 913 N N . PHE A 1 121 ? -8.491 8.489 19.848 1.00 92.38 121 PHE A N 1
ATOM 914 C CA . PHE A 1 121 ? -7.215 7.891 20.248 1.00 92.38 121 PHE A CA 1
ATOM 915 C C . PHE A 1 121 ? -7.235 7.320 21.664 1.00 92.38 121 PHE A C 1
ATOM 917 O O . PHE A 1 121 ? -6.685 6.251 21.898 1.00 92.38 121 PHE A O 1
ATOM 924 N N . ALA A 1 122 ? -7.910 7.984 22.606 1.00 90.88 122 ALA A N 1
ATOM 925 C CA . ALA A 1 122 ? -8.012 7.525 23.992 1.00 90.88 122 ALA A CA 1
ATOM 926 C C . ALA A 1 122 ? -8.734 6.171 24.156 1.00 90.88 122 ALA A C 1
ATOM 928 O O . ALA A 1 122 ? -8.745 5.616 25.252 1.00 90.88 122 ALA A O 1
ATOM 929 N N . LYS A 1 123 ? -9.364 5.651 23.095 1.00 86.12 123 LYS A N 1
ATOM 930 C CA . LYS A 1 123 ? -9.984 4.320 23.080 1.00 86.12 123 LYS A CA 1
ATOM 931 C C . LYS A 1 123 ? -9.029 3.192 22.695 1.00 86.12 123 LYS A C 1
ATOM 933 O O . LYS A 1 123 ? -9.448 2.040 22.737 1.00 86.12 123 LYS A O 1
ATOM 938 N N . LEU A 1 124 ? -7.821 3.513 22.247 1.00 87.25 124 LEU A N 1
ATOM 939 C CA . LEU A 1 124 ? -6.881 2.529 21.732 1.00 87.25 124 LEU A CA 1
ATOM 940 C C . LEU A 1 124 ? -5.965 2.043 22.848 1.00 87.25 124 LEU A C 1
ATOM 942 O O . LEU A 1 124 ? -5.498 2.836 23.666 1.00 87.25 124 LEU A O 1
ATOM 946 N N . ASP A 1 125 ? -5.662 0.751 22.818 1.00 84.88 125 ASP A N 1
ATOM 947 C CA . ASP A 1 125 ? -4.665 0.151 23.707 1.00 84.88 125 ASP A CA 1
ATOM 948 C C . ASP A 1 125 ? -3.226 0.414 23.220 1.00 84.88 125 ASP A C 1
ATOM 950 O O . ASP A 1 125 ? -2.286 0.396 24.012 1.00 84.88 125 ASP A O 1
ATOM 954 N N . ASP A 1 126 ? -3.063 0.713 21.926 1.00 88.19 126 ASP A N 1
ATOM 955 C CA . ASP A 1 126 ? -1.779 0.936 21.262 1.00 88.19 126 ASP A CA 1
ATOM 956 C C . ASP A 1 126 ? -1.674 2.338 20.649 1.00 88.19 126 ASP A C 1
ATOM 958 O O . ASP A 1 126 ? -2.672 2.981 20.312 1.00 88.19 126 ASP A O 1
ATOM 962 N N . GLN A 1 127 ? -0.435 2.794 20.444 1.00 89.69 127 GLN A N 1
ATOM 963 C CA . GLN A 1 127 ? -0.155 4.037 19.730 1.00 89.69 127 GLN A CA 1
ATOM 964 C C . GLN A 1 127 ? -0.299 3.825 18.214 1.00 89.69 127 GLN A C 1
ATOM 966 O O . GLN A 1 127 ? 0.420 3.000 17.639 1.00 89.69 127 GLN A O 1
ATOM 971 N N . PRO A 1 128 ? -1.200 4.562 17.545 1.00 93.00 128 PRO A N 1
ATOM 972 C CA . PRO A 1 128 ? -1.328 4.490 16.102 1.00 93.00 128 PRO A CA 1
ATOM 973 C C . PRO A 1 128 ? -0.152 5.197 15.429 1.00 93.00 128 PRO A C 1
ATOM 975 O O . PRO A 1 128 ? 0.290 6.263 15.856 1.00 93.00 128 PRO A O 1
ATOM 978 N N . GLU A 1 129 ? 0.315 4.629 14.325 1.00 92.75 129 GLU A N 1
ATOM 979 C CA . GLU A 1 129 ? 1.356 5.221 13.478 1.00 92.75 129 GLU A CA 1
ATOM 980 C C . GLU A 1 129 ? 0.769 5.789 12.183 1.00 92.75 129 GLU A C 1
ATOM 982 O O . GLU A 1 129 ? 1.298 6.745 11.608 1.00 92.75 129 GLU A O 1
ATOM 987 N N . TYR A 1 130 ? -0.355 5.223 11.739 1.00 93.56 130 TYR A N 1
ATOM 988 C CA . TYR A 1 130 ? -1.036 5.619 10.517 1.00 93.56 130 TYR A CA 1
ATOM 989 C C . TYR A 1 130 ? -2.522 5.853 10.766 1.00 93.56 130 TYR A C 1
ATOM 991 O O . TYR A 1 130 ? -3.163 5.156 11.554 1.00 93.56 130 TYR A O 1
ATOM 999 N N . VAL A 1 131 ? -3.074 6.802 10.017 1.00 94.12 131 VAL A N 1
ATOM 1000 C CA . VAL A 1 131 ? -4.507 6.917 9.770 1.00 94.12 131 VAL A CA 1
ATOM 1001 C C . VAL A 1 131 ? -4.795 6.363 8.382 1.00 94.12 131 VAL A C 1
ATOM 1003 O O . VAL A 1 131 ? -4.173 6.763 7.397 1.00 94.12 131 VAL A O 1
ATOM 1006 N N . GLY A 1 132 ? -5.717 5.412 8.312 1.00 94.19 132 GLY A N 1
ATOM 1007 C CA . GLY A 1 132 ? -6.240 4.900 7.061 1.00 94.19 132 GLY A CA 1
ATOM 1008 C C . GLY A 1 132 ? -7.537 5.599 6.692 1.00 94.19 132 GLY A C 1
ATOM 1009 O O . GLY A 1 132 ? -8.440 5.711 7.522 1.00 94.19 132 GLY A O 1
ATOM 1010 N N . ILE A 1 133 ? -7.651 6.013 5.435 1.00 94.25 133 ILE A N 1
ATOM 1011 C CA . ILE A 1 133 ? -8.850 6.630 4.870 1.00 94.25 133 ILE A CA 1
ATOM 1012 C C . ILE A 1 133 ? -9.363 5.741 3.745 1.00 94.25 133 ILE A C 1
ATOM 1014 O O . ILE A 1 133 ? -8.619 5.415 2.824 1.00 94.25 133 ILE A O 1
ATOM 1018 N N . ARG A 1 134 ? -10.635 5.350 3.807 1.00 93.00 134 ARG A N 1
ATOM 1019 C CA . ARG A 1 134 ? -11.280 4.547 2.765 1.00 93.00 134 ARG A CA 1
ATOM 1020 C C . ARG A 1 134 ? -12.564 5.221 2.308 1.00 93.00 134 ARG A C 1
ATOM 1022 O O . ARG A 1 134 ? -13.514 5.352 3.081 1.00 93.00 134 ARG A O 1
ATOM 1029 N N . ARG A 1 135 ? -12.605 5.655 1.050 1.00 91.44 135 ARG A N 1
ATOM 1030 C CA . ARG A 1 135 ? -13.829 6.172 0.422 1.00 91.44 135 ARG A CA 1
ATOM 1031 C C . ARG A 1 135 ? -14.749 5.001 0.034 1.00 91.44 135 ARG A C 1
ATOM 1033 O O . ARG A 1 135 ? -14.274 3.870 -0.045 1.00 91.44 135 ARG A O 1
ATOM 1040 N N . PRO A 1 136 ? -16.052 5.239 -0.213 1.00 85.25 136 PRO A N 1
ATOM 1041 C CA . PRO A 1 136 ? -17.014 4.165 -0.485 1.00 85.25 136 PRO A CA 1
ATOM 1042 C C . PRO A 1 136 ? -16.619 3.201 -1.616 1.00 85.25 136 PRO A C 1
ATOM 1044 O O . PRO A 1 136 ? -16.892 2.009 -1.509 1.00 85.25 136 PRO A O 1
ATOM 1047 N N . ASP A 1 137 ? -15.937 3.702 -2.648 1.00 85.25 137 ASP A N 1
ATOM 1048 C CA . ASP A 1 137 ? -15.526 2.917 -3.820 1.00 85.25 137 ASP A CA 1
ATOM 1049 C C . ASP A 1 137 ? -14.063 2.434 -3.753 1.00 85.25 137 ASP A C 1
ATOM 1051 O O . ASP A 1 137 ? -13.574 1.796 -4.688 1.00 85.25 137 ASP A O 1
ATOM 1055 N N . ASP A 1 138 ? -13.351 2.724 -2.658 1.00 87.81 138 ASP A N 1
ATOM 1056 C CA . ASP A 1 138 ? -11.955 2.324 -2.493 1.00 87.81 138 ASP A CA 1
ATOM 1057 C C . ASP A 1 138 ? -11.859 0.841 -2.081 1.00 87.81 138 ASP A C 1
ATOM 1059 O O . ASP A 1 138 ? -12.559 0.346 -1.184 1.00 87.81 138 ASP A O 1
ATOM 1063 N N . ASP A 1 139 ? -10.927 0.126 -2.716 1.00 87.19 139 ASP A N 1
ATOM 1064 C CA . ASP A 1 139 ? -10.652 -1.292 -2.450 1.00 87.19 139 ASP A CA 1
ATOM 1065 C C . ASP A 1 139 ? -9.992 -1.525 -1.078 1.00 87.19 139 ASP A C 1
ATOM 1067 O O . ASP A 1 139 ? -10.125 -2.599 -0.499 1.00 87.19 139 ASP A O 1
ATOM 1071 N N . GLY A 1 140 ? -9.327 -0.512 -0.520 1.00 90.50 140 GLY A N 1
ATOM 1072 C CA . GLY A 1 140 ? -8.675 -0.571 0.787 1.00 90.50 140 GLY A CA 1
ATOM 1073 C C . GLY A 1 140 ? -8.454 0.817 1.384 1.00 90.50 140 GLY A C 1
ATOM 1074 O O . GLY A 1 140 ? -8.860 1.824 0.809 1.00 90.50 140 GLY A O 1
ATOM 1075 N N . TYR A 1 141 ? -7.814 0.867 2.549 1.00 92.62 141 TYR A N 1
ATOM 1076 C CA . TYR A 1 141 ? -7.477 2.116 3.227 1.00 92.62 141 TYR A CA 1
ATOM 1077 C C . TYR A 1 141 ? -6.196 2.715 2.660 1.00 92.62 141 TYR A C 1
ATOM 1079 O O . TYR A 1 141 ? -5.138 2.086 2.701 1.00 92.62 141 TYR A O 1
ATOM 1087 N N . GLU A 1 142 ? -6.277 3.955 2.195 1.00 91.25 142 GLU A N 1
ATOM 1088 C CA . GLU A 1 142 ? -5.109 4.777 1.921 1.00 91.25 142 GLU A CA 1
ATOM 1089 C C . GLU A 1 142 ? -4.453 5.195 3.238 1.00 91.25 142 GLU A C 1
ATOM 1091 O O . GLU A 1 142 ? -5.118 5.708 4.137 1.00 91.25 142 GLU A O 1
ATOM 1096 N N . LEU A 1 14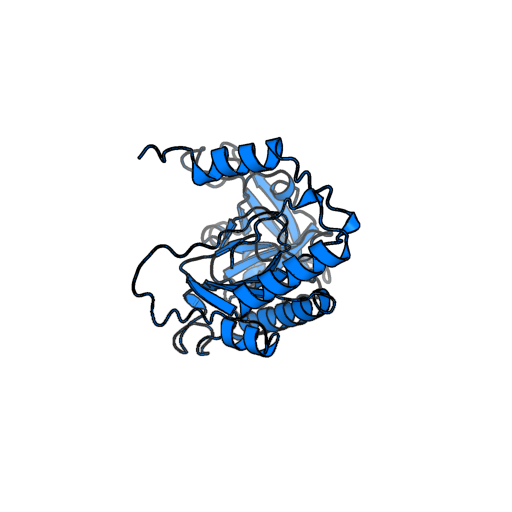3 ? -3.149 4.959 3.358 1.00 90.94 143 LEU A N 1
ATOM 1097 C CA . LEU A 1 143 ? -2.418 5.115 4.609 1.00 90.94 143 LEU A CA 1
ATOM 1098 C C . LEU A 1 143 ? -1.650 6.432 4.650 1.00 90.94 143 LEU A C 1
ATOM 1100 O O . LEU A 1 143 ? -0.745 6.661 3.846 1.00 90.94 143 LEU A O 1
ATOM 1104 N N . HIS A 1 144 ? -1.933 7.242 5.664 1.00 91.44 144 HIS A N 1
ATOM 1105 C CA . HIS A 1 144 ? -1.215 8.479 5.945 1.00 91.44 144 HIS A CA 1
ATOM 1106 C C . HIS A 1 144 ? -0.521 8.368 7.298 1.00 91.44 144 HIS A C 1
ATOM 1108 O O . HIS A 1 144 ? -1.126 7.945 8.281 1.00 91.44 144 HIS A O 1
ATOM 1114 N N . GLN A 1 145 ? 0.755 8.748 7.360 1.00 90.00 145 GLN A N 1
ATOM 1115 C CA . GLN A 1 145 ? 1.468 8.811 8.634 1.00 90.00 145 GLN A CA 1
ATOM 1116 C C . GLN A 1 145 ? 0.827 9.860 9.538 1.00 90.00 145 GLN A C 1
ATOM 1118 O O . GLN A 1 145 ? 0.529 10.974 9.097 1.00 90.00 145 GLN A O 1
ATOM 1123 N N . LEU A 1 146 ? 0.641 9.510 10.807 1.00 90.56 146 LEU A N 1
ATOM 1124 C CA . LEU A 1 146 ? 0.124 10.453 11.783 1.00 90.56 146 LEU A CA 1
ATOM 1125 C C . LEU A 1 146 ? 1.156 11.543 12.063 1.00 90.56 146 LEU A C 1
ATOM 1127 O O . LEU A 1 146 ? 2.296 11.288 12.450 1.00 90.56 146 LEU A O 1
ATOM 1131 N N . SER A 1 147 ? 0.737 12.790 11.867 1.00 87.38 147 SER A N 1
ATOM 1132 C CA . SER A 1 147 ? 1.565 13.945 12.187 1.00 87.38 147 SER A CA 1
ATOM 1133 C C . SER A 1 147 ? 1.541 14.203 13.697 1.00 87.38 147 SER A C 1
ATOM 1135 O O . SER A 1 147 ? 0.455 14.222 14.278 1.00 87.38 147 SER A O 1
ATOM 1137 N N . PRO A 1 148 ? 2.678 14.544 14.336 1.00 85.44 148 PRO A N 1
ATOM 1138 C CA . PRO A 1 148 ? 2.685 15.053 15.709 1.00 85.44 148 PRO A CA 1
ATOM 1139 C C . PRO A 1 148 ? 1.740 16.247 15.915 1.00 85.44 148 PRO A C 1
ATOM 1141 O O . PRO A 1 148 ? 1.183 16.430 16.995 1.00 85.44 148 PRO A O 1
ATOM 1144 N N . PHE A 1 149 ? 1.509 17.031 14.856 1.00 86.56 149 PHE A N 1
ATOM 1145 C CA . PHE A 1 149 ? 0.562 18.142 14.858 1.00 86.56 149 PHE A CA 1
ATOM 1146 C C . PHE A 1 149 ? -0.878 17.693 15.137 1.00 86.56 149 PHE A C 1
ATOM 1148 O O . PHE A 1 149 ? -1.640 18.439 15.748 1.00 86.56 149 PHE A O 1
ATOM 1155 N N . SER A 1 150 ? -1.239 16.465 14.743 1.00 86.94 150 SER A N 1
ATOM 1156 C CA . SER A 1 150 ? -2.592 15.940 14.936 1.00 86.94 150 SER A CA 1
ATOM 1157 C C . SER A 1 150 ? -2.975 15.856 16.417 1.00 86.94 150 SER A C 1
ATOM 1159 O O . SER A 1 150 ? -4.095 16.174 16.806 1.00 86.94 150 SER A O 1
ATOM 1161 N N . PHE A 1 151 ? -2.007 15.518 17.271 1.00 82.25 151 PHE A N 1
ATOM 1162 C CA . PHE A 1 151 ? -2.203 15.461 18.719 1.00 82.25 151 PHE A CA 1
ATOM 1163 C C . PHE A 1 151 ? -2.253 16.848 19.368 1.00 82.25 151 PHE A C 1
ATOM 1165 O O . PHE A 1 151 ? -2.924 17.033 20.377 1.00 82.25 151 PHE A O 1
ATOM 1172 N N . GLN A 1 152 ? -1.550 17.835 18.805 1.00 85.12 152 GLN A N 1
ATOM 1173 C CA . GLN A 1 152 ? -1.475 19.183 19.378 1.00 85.12 152 GLN A CA 1
ATOM 1174 C C . GLN A 1 152 ? -2.741 20.012 19.143 1.00 85.12 152 GLN A C 1
ATOM 1176 O O . GLN A 1 152 ? -3.044 20.883 19.954 1.00 85.12 152 GLN A O 1
ATOM 1181 N N . GLN A 1 153 ? -3.449 19.771 18.038 1.00 85.00 153 GLN A N 1
ATOM 1182 C CA . GLN A 1 153 ? -4.613 20.565 17.620 1.00 85.00 153 GLN A CA 1
ATOM 1183 C C . GLN A 1 153 ? -5.950 19.821 17.730 1.00 85.00 153 GLN A C 1
ATOM 1185 O O . GLN A 1 153 ? -6.959 20.336 17.259 1.00 85.00 153 GLN A O 1
ATOM 1190 N N . ASP A 1 154 ? -5.968 18.622 18.322 1.00 91.75 154 ASP A N 1
ATOM 1191 C CA . ASP A 1 154 ? -7.150 17.746 18.362 1.00 91.75 154 ASP A CA 1
ATOM 1192 C C . ASP A 1 154 ? -7.800 17.558 16.971 1.00 91.75 154 ASP A C 1
ATOM 1194 O O . ASP A 1 154 ? -9.018 17.606 16.815 1.00 91.75 154 ASP A O 1
ATOM 1198 N N . CYS A 1 155 ? -6.976 17.377 15.931 1.00 93.81 155 CYS A N 1
ATOM 1199 C CA . CYS A 1 155 ? -7.414 17.194 14.543 1.00 93.81 155 CYS A CA 1
ATOM 1200 C C . CYS A 1 155 ? -6.594 16.082 13.868 1.00 93.81 155 CYS A C 1
ATOM 1202 O O . CYS A 1 155 ? -5.396 15.999 14.099 1.00 93.81 155 CYS A O 1
ATOM 1204 N N . LEU A 1 156 ? -7.171 15.216 13.024 1.00 94.81 156 LEU A N 1
ATOM 1205 C CA . LEU A 1 156 ? -6.340 14.320 12.195 1.00 94.81 156 LEU A CA 1
ATOM 1206 C C . LEU A 1 156 ? -5.934 15.046 10.920 1.00 94.81 156 LEU A C 1
ATOM 1208 O O . LEU A 1 156 ? -6.788 15.490 10.151 1.00 94.81 156 LEU A O 1
ATOM 1212 N N . VAL A 1 157 ? -4.630 15.139 10.686 1.00 93.81 157 VAL A N 1
ATOM 1213 C CA . VAL A 1 157 ? -4.073 15.780 9.496 1.00 93.81 157 VAL A CA 1
ATOM 1214 C C . VAL A 1 157 ? -3.800 14.734 8.426 1.00 93.81 157 VAL A C 1
ATOM 1216 O O . VAL A 1 157 ? -2.952 13.863 8.602 1.00 93.81 157 VAL A O 1
ATOM 1219 N N . VAL A 1 158 ? -4.459 14.881 7.281 1.00 93.50 158 VAL A N 1
ATOM 1220 C CA . VAL A 1 158 ? -4.226 14.076 6.081 1.00 93.50 158 VAL A CA 1
ATOM 1221 C C . VAL A 1 158 ? -3.652 14.981 4.994 1.00 93.50 158 VAL A C 1
ATOM 1223 O O . VAL A 1 158 ? -4.355 15.801 4.399 1.00 93.50 158 VAL A O 1
ATOM 1226 N N . MET A 1 159 ? -2.346 14.861 4.755 1.00 89.81 159 MET A N 1
ATOM 1227 C CA . MET A 1 159 ? -1.661 15.606 3.697 1.00 89.81 159 MET A CA 1
ATOM 1228 C C . MET A 1 159 ? -1.941 14.980 2.330 1.00 89.81 159 MET A C 1
ATOM 1230 O O . MET A 1 159 ? -1.855 13.764 2.173 1.00 89.81 159 MET A O 1
ATOM 1234 N N . THR A 1 160 ? -2.215 15.819 1.332 1.00 88.75 160 THR A N 1
ATOM 1235 C CA . THR A 1 160 ? -2.530 15.388 -0.039 1.00 88.75 160 THR A CA 1
ATOM 1236 C C . THR A 1 160 ? -1.397 15.720 -1.007 1.00 88.75 160 THR A C 1
ATOM 1238 O O . THR A 1 160 ? -0.587 16.605 -0.747 1.00 88.75 160 THR A O 1
ATOM 1241 N N . ASP A 1 161 ? -1.348 15.074 -2.173 1.00 84.94 161 ASP A N 1
ATOM 1242 C CA . ASP A 1 161 ? -0.464 15.495 -3.274 1.00 84.94 161 ASP A CA 1
ATOM 1243 C C . ASP A 1 161 ? -1.076 16.615 -4.146 1.00 84.94 161 ASP A C 1
ATOM 1245 O O . ASP A 1 161 ? -0.495 16.995 -5.161 1.00 84.94 161 ASP A O 1
ATOM 1249 N N . GLY A 1 162 ? -2.258 17.125 -3.778 1.00 84.69 162 GLY A N 1
ATOM 1250 C CA . GLY A 1 162 ? -3.007 18.129 -4.536 1.00 84.69 162 GLY A CA 1
ATOM 1251 C C . GLY A 1 162 ? -3.695 17.611 -5.806 1.00 84.69 162 GLY A C 1
ATOM 1252 O O . GLY A 1 162 ? -4.314 18.403 -6.519 1.00 84.69 162 GLY A O 1
ATOM 1253 N N . SER A 1 163 ? -3.618 16.312 -6.111 1.00 84.38 163 SER A N 1
ATOM 1254 C CA . SER A 1 163 ? -4.321 15.723 -7.254 1.00 84.38 163 SER A CA 1
ATOM 1255 C C . SER A 1 163 ? -5.835 15.685 -7.049 1.00 84.38 163 SER A C 1
ATOM 1257 O O . SER A 1 163 ? -6.316 15.631 -5.918 1.00 84.38 163 SER A O 1
ATOM 1259 N N . GLN A 1 164 ? -6.599 15.669 -8.150 1.00 83.44 164 GLN A N 1
ATOM 1260 C CA . GLN A 1 164 ? -8.066 15.733 -8.096 1.00 83.44 164 GLN A CA 1
ATOM 1261 C C . GLN A 1 164 ? -8.672 14.703 -7.131 1.00 83.44 164 GLN A C 1
ATOM 1263 O O . GLN A 1 164 ? -9.466 15.091 -6.279 1.00 83.44 164 GLN A O 1
ATOM 1268 N N . GLY A 1 165 ? -8.240 13.436 -7.197 1.00 83.44 165 GLY A N 1
ATOM 1269 C CA . GLY A 1 165 ? -8.735 12.372 -6.312 1.00 83.44 165 GLY A CA 1
ATOM 1270 C C . GLY A 1 165 ? -8.433 12.615 -4.829 1.00 83.44 165 GLY A C 1
ATOM 1271 O O . GLY A 1 165 ? -9.289 12.398 -3.977 1.00 83.44 165 GLY A O 1
ATOM 1272 N N . GLN A 1 166 ? -7.252 13.149 -4.517 1.00 85.06 166 GLN A N 1
ATOM 1273 C CA . GLN A 1 166 ? -6.844 13.448 -3.144 1.00 85.06 166 GLN A CA 1
ATOM 1274 C C . GLN A 1 166 ? -7.544 14.684 -2.559 1.00 85.06 166 GLN A C 1
ATOM 1276 O O . GLN A 1 166 ? -7.713 14.794 -1.347 1.00 85.06 166 GLN A O 1
ATOM 1281 N N . THR A 1 167 ? -7.998 15.608 -3.409 1.00 88.19 167 THR A N 1
ATOM 1282 C CA . THR A 1 167 ? -8.746 16.804 -2.984 1.00 88.19 167 THR A CA 1
ATOM 1283 C C . THR A 1 167 ? -10.251 16.580 -2.824 1.00 88.19 167 THR A C 1
ATOM 1285 O O . THR A 1 167 ? -10.964 17.507 -2.441 1.00 88.19 167 THR A O 1
ATOM 1288 N N . LEU A 1 168 ? -10.751 15.372 -3.113 1.00 90.44 168 LEU A N 1
ATOM 1289 C CA . LEU A 1 168 ? -12.164 15.047 -2.930 1.00 90.44 168 LEU A CA 1
ATOM 1290 C C . LEU A 1 168 ? -12.572 15.139 -1.448 1.00 90.44 168 LEU A C 1
ATOM 1292 O O . LEU A 1 168 ? -11.756 14.830 -0.574 1.00 90.44 168 LEU A O 1
ATOM 1296 N N . PRO A 1 169 ? -13.829 15.524 -1.149 1.00 91.88 169 PRO A N 1
ATOM 1297 C CA . PRO A 1 169 ? -14.330 15.569 0.220 1.00 91.88 169 PRO A CA 1
ATOM 1298 C C . PRO A 1 169 ? -14.179 14.221 0.930 1.00 91.88 169 PRO A C 1
ATOM 1300 O O . PRO A 1 169 ? -14.510 13.179 0.369 1.00 91.88 169 PRO A O 1
ATOM 1303 N N . LEU A 1 170 ? -13.724 14.255 2.185 1.00 95.88 170 LEU A N 1
ATOM 1304 C CA . LEU A 1 170 ? -13.575 13.053 3.014 1.00 95.88 170 LEU A CA 1
ATOM 1305 C C . LEU A 1 170 ? -14.762 12.799 3.950 1.00 95.88 170 LEU A C 1
ATOM 1307 O O . LEU A 1 170 ? -14.791 11.780 4.632 1.00 95.88 170 LEU A O 1
ATOM 1311 N N . LYS A 1 171 ? -15.747 13.702 4.013 1.00 96.12 171 LYS A N 1
ATOM 1312 C CA . LYS A 1 171 ? -16.919 13.517 4.877 1.00 96.12 171 LYS A CA 1
ATOM 1313 C C . LYS A 1 171 ? -17.663 12.236 4.493 1.00 96.12 171 LYS A C 1
ATOM 1315 O O . LYS A 1 171 ? -18.019 12.050 3.335 1.00 96.12 171 LYS A O 1
ATOM 1320 N N . GLY A 1 172 ? -17.909 11.378 5.478 1.00 94.94 172 GLY A N 1
ATOM 1321 C CA . GLY A 1 172 ? -18.528 10.067 5.297 1.00 94.94 172 GLY A CA 1
ATOM 1322 C C . GLY A 1 172 ? -17.567 8.954 4.874 1.00 94.94 172 GLY A C 1
ATOM 1323 O O . GLY A 1 172 ? -17.985 7.800 4.874 1.00 94.94 172 GLY A O 1
ATOM 1324 N N . ALA A 1 173 ? -16.301 9.253 4.560 1.00 95.31 173 ALA A N 1
ATOM 1325 C CA . ALA A 1 173 ? -15.300 8.215 4.328 1.00 95.31 173 ALA A CA 1
ATOM 1326 C C . ALA A 1 173 ? -15.012 7.456 5.631 1.00 95.31 173 ALA A C 1
ATOM 1328 O O . ALA A 1 173 ? -15.019 8.041 6.720 1.00 95.31 173 ALA A O 1
ATOM 1329 N N . SER A 1 174 ? -14.753 6.157 5.510 1.00 94.94 174 SER A N 1
ATOM 1330 C CA . SER A 1 174 ? -14.368 5.315 6.635 1.00 94.94 174 SER A CA 1
ATOM 1331 C C . SER A 1 174 ? -12.959 5.671 7.096 1.00 94.94 174 SER A C 1
ATOM 1333 O O . SER A 1 174 ? -12.067 5.919 6.281 1.00 94.94 174 SER A O 1
ATOM 1335 N N . VAL A 1 175 ? -12.753 5.654 8.410 1.00 94.69 175 VAL A N 1
ATOM 1336 C CA . VAL A 1 175 ? -11.462 5.915 9.046 1.00 94.69 175 VAL A CA 1
ATOM 1337 C C . VAL A 1 175 ? -11.071 4.741 9.926 1.00 94.69 175 VAL A C 1
ATOM 1339 O O . VAL A 1 175 ? -11.900 4.170 10.630 1.00 94.69 175 VAL A O 1
ATOM 1342 N N . ASP A 1 176 ? -9.802 4.375 9.890 1.00 94.00 176 ASP A N 1
ATOM 1343 C CA . ASP A 1 176 ? -9.223 3.412 10.818 1.00 94.00 176 ASP A CA 1
ATOM 1344 C C . ASP A 1 176 ? -7.815 3.872 11.203 1.00 94.00 176 ASP A C 1
ATOM 1346 O O . ASP A 1 176 ? -7.224 4.746 10.565 1.00 94.00 176 ASP A O 1
ATOM 1350 N N . LEU A 1 177 ? -7.299 3.324 12.288 1.00 93.81 177 LEU A N 1
ATOM 1351 C CA . LEU A 1 177 ? -5.989 3.615 12.822 1.00 93.81 177 LEU A CA 1
ATOM 1352 C C . LEU A 1 177 ? -5.170 2.342 12.807 1.00 93.81 177 LEU A C 1
ATOM 1354 O O . LEU A 1 177 ? -5.655 1.272 13.164 1.00 93.81 177 LEU A O 1
ATOM 1358 N N . PHE A 1 178 ? -3.922 2.474 12.386 1.00 93.88 178 PHE A N 1
ATOM 1359 C CA . PHE A 1 178 ? -3.068 1.332 12.141 1.00 93.88 178 PHE A CA 1
ATOM 1360 C C . PHE A 1 178 ? -1.730 1.482 12.844 1.00 93.88 178 PHE A C 1
ATOM 1362 O O . PHE A 1 178 ? -1.196 2.586 12.985 1.00 93.88 178 PHE A O 1
ATOM 1369 N N . THR A 1 179 ? -1.172 0.345 13.232 1.00 93.62 179 THR A N 1
ATOM 1370 C CA . THR A 1 179 ? 0.196 0.234 13.731 1.00 93.62 179 THR A CA 1
ATOM 1371 C C . THR A 1 179 ? 0.952 -0.816 12.932 1.00 93.62 179 THR A C 1
ATOM 1373 O O . THR A 1 179 ? 0.355 -1.755 12.388 1.00 93.62 179 THR A O 1
ATOM 1376 N N . LEU A 1 180 ? 2.262 -0.634 12.820 1.00 92.81 180 LEU A N 1
ATOM 1377 C CA . LEU A 1 180 ? 3.141 -1.573 12.158 1.00 92.81 180 LEU A CA 1
ATOM 1378 C C . LEU A 1 180 ? 3.559 -2.692 13.113 1.00 92.81 180 LEU A C 1
ATOM 1380 O O . LEU A 1 180 ? 4.103 -2.452 14.188 1.00 92.81 180 LEU A O 1
ATOM 1384 N N . ASP A 1 181 ? 3.382 -3.938 12.680 1.00 93.19 181 ASP A N 1
ATOM 1385 C CA . ASP A 1 181 ? 3.912 -5.096 13.391 1.00 93.19 181 ASP A CA 1
ATOM 1386 C C . ASP A 1 181 ? 4.324 -6.216 12.433 1.00 93.19 181 ASP A C 1
ATOM 1388 O O . ASP A 1 181 ? 3.864 -6.298 11.291 1.00 93.19 181 ASP A O 1
ATOM 1392 N N . ALA A 1 182 ? 5.216 -7.079 12.919 1.00 94.12 182 ALA A N 1
ATOM 1393 C CA . ALA A 1 182 ? 5.824 -8.140 12.130 1.00 94.12 182 ALA A CA 1
ATOM 1394 C C . ALA A 1 182 ? 4.792 -9.124 11.582 1.00 94.12 182 ALA A C 1
ATOM 1396 O O . ALA A 1 182 ? 4.853 -9.480 10.408 1.00 94.12 182 ALA A O 1
ATOM 1397 N N . GLN A 1 183 ? 3.842 -9.548 12.415 1.00 94.38 183 GLN A N 1
ATOM 1398 C CA . GLN A 1 183 ? 2.885 -10.580 12.045 1.00 94.38 183 GLN A CA 1
ATOM 1399 C C . GLN A 1 183 ? 1.957 -10.073 10.943 1.00 94.38 183 GLN A C 1
ATOM 1401 O O . GLN A 1 183 ? 1.815 -10.735 9.920 1.00 94.38 183 GLN A O 1
ATOM 1406 N N . SER A 1 184 ? 1.428 -8.858 11.082 1.00 93.81 184 SER A N 1
ATOM 1407 C CA . SER A 1 184 ? 0.567 -8.257 10.059 1.00 93.81 184 SER A CA 1
ATOM 1408 C C . SER A 1 184 ? 1.295 -8.049 8.731 1.00 93.81 184 SER A C 1
ATOM 1410 O O . SER A 1 184 ? 0.703 -8.251 7.673 1.00 93.81 184 SER A O 1
ATOM 1412 N N . CYS A 1 185 ? 2.585 -7.692 8.761 1.00 94.50 185 CYS A N 1
ATOM 1413 C CA . CYS A 1 185 ? 3.424 -7.594 7.558 1.00 94.50 185 CYS A CA 1
ATOM 1414 C C . CYS A 1 185 ? 3.560 -8.927 6.820 1.00 94.50 185 CYS A C 1
ATOM 1416 O O . CYS A 1 185 ? 3.554 -8.969 5.588 1.00 94.50 185 CYS A O 1
ATOM 1418 N N . LEU A 1 186 ? 3.730 -10.001 7.585 1.00 95.88 186 LEU A N 1
ATOM 1419 C CA . LEU A 1 186 ? 3.918 -11.355 7.086 1.00 95.88 186 LEU A CA 1
ATOM 1420 C C . LEU A 1 186 ? 2.602 -11.951 6.567 1.00 95.88 186 LEU A C 1
ATOM 1422 O O . LEU A 1 186 ? 2.593 -12.586 5.512 1.00 95.88 186 LEU A O 1
ATOM 1426 N N . ASP A 1 187 ? 1.498 -11.716 7.272 1.00 95.06 187 ASP A N 1
ATOM 1427 C CA . ASP A 1 187 ? 0.163 -12.179 6.889 1.00 95.06 187 ASP A CA 1
ATOM 1428 C C . ASP A 1 187 ? -0.323 -11.484 5.614 1.00 95.06 187 ASP A C 1
ATOM 1430 O O . ASP A 1 187 ? -0.796 -12.147 4.690 1.00 95.06 187 ASP A O 1
ATOM 1434 N N . ASP A 1 188 ? -0.139 -10.163 5.519 1.00 94.19 188 ASP A N 1
ATOM 1435 C CA . ASP A 1 188 ? -0.447 -9.391 4.310 1.00 94.19 188 ASP A CA 1
ATOM 1436 C C . ASP A 1 188 ? 0.346 -9.892 3.101 1.00 94.19 188 ASP A C 1
ATOM 1438 O O . ASP A 1 188 ? -0.213 -10.068 2.013 1.00 94.19 188 ASP A O 1
ATOM 1442 N N . LEU A 1 189 ? 1.636 -10.186 3.291 1.00 95.44 189 LEU A N 1
ATOM 1443 C CA . LEU A 1 189 ? 2.470 -10.728 2.227 1.00 95.44 189 LEU A CA 1
ATOM 1444 C C . LEU A 1 189 ? 1.985 -12.111 1.778 1.00 95.44 189 LEU A C 1
ATOM 1446 O O . LEU A 1 189 ? 1.872 -12.356 0.578 1.00 95.44 189 LEU A O 1
ATOM 1450 N N . ASP A 1 190 ? 1.667 -13.006 2.715 1.00 96.94 190 ASP A N 1
ATOM 1451 C CA . ASP A 1 190 ? 1.170 -14.348 2.402 1.00 96.94 190 ASP A CA 1
ATOM 1452 C C . ASP A 1 190 ? -0.164 -14.296 1.648 1.00 96.94 190 ASP A C 1
ATOM 1454 O O . ASP A 1 190 ? -0.333 -14.977 0.633 1.00 96.94 190 ASP A O 1
ATOM 1458 N N . VAL A 1 191 ? -1.094 -13.446 2.090 1.00 94.75 191 VAL A N 1
ATOM 1459 C CA . VAL A 1 191 ? -2.368 -13.220 1.397 1.00 94.75 191 VAL A CA 1
ATOM 1460 C C . VAL A 1 191 ? -2.127 -12.660 -0.006 1.00 94.75 191 VAL A C 1
ATOM 1462 O O . VAL A 1 191 ? -2.712 -13.150 -0.975 1.00 94.75 191 VAL A O 1
ATOM 1465 N N . THR A 1 192 ? -1.241 -11.674 -0.143 1.00 94.75 192 THR A N 1
ATOM 1466 C CA . THR A 1 192 ? -0.947 -11.030 -1.428 1.00 94.75 192 THR A CA 1
ATOM 1467 C C . THR A 1 192 ? -0.282 -11.997 -2.410 1.00 94.75 192 THR A C 1
ATOM 1469 O O . THR A 1 192 ? -0.707 -12.077 -3.562 1.00 94.75 192 THR A O 1
ATOM 1472 N N . LEU A 1 193 ? 0.702 -12.789 -1.970 1.00 96.81 193 LEU A N 1
ATOM 1473 C CA . LEU A 1 193 ? 1.362 -13.807 -2.797 1.00 96.81 193 LEU A CA 1
ATOM 1474 C C . LEU A 1 193 ? 0.416 -14.951 -3.174 1.00 96.81 193 LEU A C 1
ATOM 1476 O O . LEU A 1 193 ? 0.446 -15.418 -4.312 1.00 96.81 193 LEU A O 1
ATOM 1480 N N . SER A 1 194 ? -0.452 -15.376 -2.252 1.00 96.81 194 SER A N 1
ATOM 1481 C CA . SER A 1 194 ? -1.484 -16.379 -2.525 1.00 96.81 194 SER A CA 1
ATOM 1482 C C . SER A 1 194 ? -2.425 -15.917 -3.636 1.00 96.81 194 SER A C 1
ATOM 1484 O O . SER A 1 194 ? -2.647 -16.637 -4.611 1.00 96.81 194 SER A O 1
ATOM 1486 N N . ARG A 1 195 ? -2.922 -14.678 -3.545 1.00 95.31 195 ARG A N 1
ATOM 1487 C CA . ARG A 1 195 ? -3.780 -14.098 -4.582 1.00 95.31 195 ARG A CA 1
ATOM 1488 C C . ARG A 1 195 ? -3.022 -13.889 -5.893 1.00 95.31 195 ARG A C 1
ATOM 1490 O O . ARG A 1 195 ? -3.580 -14.187 -6.942 1.00 95.31 195 ARG A O 1
ATOM 1497 N N . LEU A 1 196 ? -1.760 -13.445 -5.847 1.00 95.69 196 LEU A N 1
ATOM 1498 C CA . LEU A 1 196 ? -0.908 -13.330 -7.035 1.00 95.69 196 LEU A CA 1
ATOM 1499 C C . LEU A 1 196 ? -0.802 -14.671 -7.761 1.00 95.69 196 LEU A C 1
ATOM 1501 O O . LEU A 1 196 ? -1.073 -14.739 -8.953 1.00 95.69 196 LEU A O 1
ATOM 1505 N N . LYS A 1 197 ? -0.515 -15.749 -7.031 1.00 96.31 197 LYS A N 1
ATOM 1506 C CA . LYS A 1 197 ? -0.453 -17.101 -7.592 1.00 96.31 197 LYS A CA 1
ATOM 1507 C C . LYS A 1 197 ? -1.768 -17.525 -8.249 1.00 96.31 197 LYS A C 1
ATOM 1509 O O . LYS A 1 197 ? -1.741 -18.184 -9.282 1.00 96.31 197 LYS A O 1
ATOM 1514 N N . GLN A 1 198 ? -2.908 -17.165 -7.658 1.00 95.62 198 GLN A N 1
ATOM 1515 C CA . GLN A 1 198 ? -4.221 -17.466 -8.232 1.00 95.62 198 GLN A CA 1
ATOM 1516 C C . GLN A 1 198 ? -4.435 -16.730 -9.559 1.00 95.62 198 GLN A C 1
ATOM 1518 O O . GLN A 1 198 ? -4.812 -17.360 -10.545 1.00 95.62 198 GLN A O 1
ATOM 1523 N N . VAL A 1 199 ? -4.165 -15.421 -9.608 1.00 94.06 199 VAL A N 1
ATOM 1524 C CA . VAL A 1 199 ? -4.404 -14.610 -10.817 1.00 94.06 199 VAL A CA 1
ATOM 1525 C C . VAL A 1 199 ? -3.410 -14.883 -11.945 1.00 94.06 199 VAL A C 1
ATOM 1527 O O . VAL A 1 199 ? -3.726 -14.601 -13.095 1.00 94.06 199 VAL A O 1
ATOM 1530 N N . THR A 1 200 ? -2.238 -15.448 -11.643 1.00 94.62 200 THR A N 1
ATOM 1531 C CA . THR A 1 200 ? -1.230 -15.843 -12.642 1.00 94.62 200 THR A CA 1
ATOM 1532 C C . THR A 1 200 ? -1.201 -17.353 -12.898 1.00 94.62 200 THR A C 1
ATOM 1534 O O . THR A 1 200 ? -0.199 -17.869 -13.384 1.00 94.62 200 THR A O 1
ATOM 1537 N N . SER A 1 201 ? -2.242 -18.094 -12.512 1.00 94.50 201 SER A N 1
ATOM 1538 C CA . SER A 1 201 ? -2.254 -19.564 -12.610 1.00 94.50 201 SER A CA 1
ATOM 1539 C C . SER A 1 201 ? -2.236 -20.086 -14.051 1.00 94.50 201 SER A C 1
ATOM 1541 O O . SER A 1 201 ? -1.671 -21.149 -14.296 1.00 94.50 201 SER A O 1
ATOM 1543 N N . ASP A 1 202 ? -2.777 -19.309 -14.990 1.00 92.81 202 ASP A N 1
ATOM 1544 C CA . ASP A 1 202 ? -2.795 -19.617 -16.425 1.00 92.81 202 ASP A CA 1
ATOM 1545 C C . ASP A 1 202 ? -1.627 -18.963 -17.196 1.00 92.81 202 ASP A C 1
ATOM 1547 O O . ASP A 1 202 ? -1.573 -19.012 -18.425 1.00 92.81 202 ASP A O 1
ATOM 1551 N N . GLU A 1 203 ? -0.688 -18.320 -16.493 1.00 93.19 203 GLU A N 1
ATOM 1552 C CA . GLU A 1 203 ? 0.452 -17.626 -17.094 1.00 93.19 203 GLU A CA 1
ATOM 1553 C C . GLU A 1 203 ? 1.728 -18.469 -16.994 1.00 93.19 203 GLU A C 1
ATOM 1555 O O . GLU A 1 203 ? 2.011 -19.103 -15.977 1.00 93.19 203 GLU A O 1
ATOM 1560 N N . VAL A 1 204 ? 2.558 -18.431 -18.040 1.00 91.94 204 VAL A N 1
ATOM 1561 C CA . VAL A 1 204 ? 3.909 -18.998 -17.969 1.00 91.94 204 VAL A CA 1
ATOM 1562 C C . VAL A 1 204 ? 4.841 -17.932 -17.404 1.00 91.94 204 VAL A C 1
ATOM 1564 O O . VAL A 1 204 ? 5.011 -16.868 -17.994 1.00 91.94 204 VAL A O 1
ATOM 1567 N N . LEU A 1 205 ? 5.437 -18.203 -16.247 1.00 93.56 205 LEU A N 1
ATOM 1568 C CA . LEU A 1 205 ? 6.265 -17.245 -15.518 1.00 93.56 205 LEU A CA 1
ATOM 1569 C C . LEU A 1 205 ? 7.752 -17.447 -15.846 1.00 93.56 205 LEU A C 1
ATOM 1571 O O . LEU A 1 205 ? 8.246 -18.570 -15.837 1.00 93.56 205 LEU A O 1
ATOM 1575 N N . LEU A 1 206 ? 8.468 -16.352 -16.108 1.00 90.31 206 LEU A N 1
ATOM 1576 C CA . LEU A 1 206 ? 9.907 -16.338 -16.407 1.00 90.31 206 LEU A CA 1
ATOM 1577 C C . LEU A 1 206 ? 10.770 -16.199 -15.151 1.00 90.31 206 LEU A C 1
ATOM 1579 O O . LEU A 1 206 ? 11.841 -16.789 -15.044 1.00 90.31 206 LEU A O 1
ATOM 1583 N N . GLY A 1 207 ? 10.331 -15.362 -14.218 1.00 92.00 207 GLY A N 1
ATOM 1584 C CA . GLY A 1 207 ? 11.138 -14.940 -13.083 1.00 92.00 207 GLY A CA 1
ATOM 1585 C C . GLY A 1 207 ? 10.469 -13.811 -12.316 1.00 92.00 207 GLY A C 1
ATOM 1586 O O . GLY A 1 207 ? 9.504 -13.207 -12.786 1.00 92.00 207 GLY A O 1
ATOM 1587 N N . GLY A 1 208 ? 10.992 -13.520 -11.134 1.00 93.00 208 GLY A N 1
ATOM 1588 C CA . GLY A 1 208 ? 10.560 -12.414 -10.297 1.00 93.00 208 GLY A CA 1
ATOM 1589 C C . GLY A 1 208 ? 11.712 -11.484 -9.945 1.00 93.00 208 GLY A C 1
ATOM 1590 O O . GLY A 1 208 ? 12.857 -11.918 -9.808 1.00 93.00 208 GLY A O 1
ATOM 1591 N N . ILE A 1 209 ? 11.394 -10.212 -9.732 1.00 93.06 209 ILE A N 1
ATOM 1592 C CA . ILE A 1 209 ? 12.260 -9.293 -8.993 1.00 93.06 209 ILE A CA 1
ATOM 1593 C C . ILE A 1 209 ? 11.593 -8.846 -7.698 1.00 93.06 209 ILE A C 1
ATOM 1595 O O . ILE A 1 209 ? 10.374 -8.677 -7.660 1.00 93.06 209 ILE A O 1
ATOM 1599 N N . MET A 1 210 ? 12.396 -8.659 -6.655 1.00 92.94 210 MET A N 1
ATOM 1600 C CA . MET A 1 210 ? 11.967 -8.227 -5.329 1.00 92.94 210 MET A CA 1
ATOM 1601 C C . MET A 1 210 ? 12.741 -6.983 -4.887 1.00 92.94 210 MET A C 1
ATOM 1603 O O . MET A 1 210 ? 13.971 -6.950 -4.941 1.00 92.94 210 MET A O 1
ATOM 1607 N N . PHE A 1 211 ? 12.023 -5.999 -4.359 1.00 91.88 211 PHE A N 1
ATOM 1608 C CA . PHE A 1 211 ? 12.597 -4.860 -3.648 1.00 91.88 211 PHE A CA 1
ATOM 1609 C C . PHE A 1 211 ? 11.899 -4.751 -2.298 1.00 91.88 211 PHE A C 1
ATOM 1611 O O . PHE A 1 211 ? 10.698 -4.489 -2.253 1.00 91.88 211 PHE A O 1
ATOM 1618 N N . SER A 1 212 ? 12.623 -5.009 -1.211 1.00 92.38 212 SER A N 1
ATOM 1619 C CA . SER A 1 212 ? 12.063 -4.997 0.146 1.00 92.38 212 SER A CA 1
ATOM 1620 C C . SER A 1 212 ? 12.733 -3.941 1.007 1.00 92.38 212 SER A C 1
ATOM 1622 O O . SER A 1 212 ? 13.922 -3.690 0.857 1.00 92.38 212 SER A O 1
ATOM 1624 N N . CYS A 1 213 ? 12.014 -3.353 1.952 1.00 93.50 213 CYS A N 1
ATOM 1625 C CA . CYS A 1 213 ? 12.594 -2.386 2.869 1.00 93.50 213 CYS A CA 1
ATOM 1626 C C . CYS A 1 213 ? 13.641 -3.038 3.785 1.00 93.50 213 CYS A C 1
ATOM 1628 O O . CYS A 1 213 ? 13.405 -4.098 4.361 1.00 93.50 213 CYS A O 1
ATOM 1630 N N . ASN A 1 214 ? 14.762 -2.358 4.039 1.00 92.00 214 ASN A N 1
ATOM 1631 C CA . ASN A 1 214 ? 15.780 -2.773 5.017 1.00 92.00 214 ASN A CA 1
ATOM 1632 C C . ASN A 1 214 ? 15.213 -3.028 6.424 1.00 92.00 214 ASN A C 1
ATOM 1634 O O . ASN A 1 214 ? 15.776 -3.795 7.198 1.00 92.00 214 ASN A O 1
ATOM 1638 N N . GLY A 1 215 ? 14.086 -2.405 6.778 1.00 90.94 215 GLY A N 1
ATOM 1639 C CA . GLY A 1 215 ? 13.408 -2.694 8.041 1.00 90.94 215 GLY A CA 1
ATOM 1640 C C . GLY A 1 215 ? 12.827 -4.114 8.112 1.00 90.94 215 GLY A C 1
ATOM 1641 O O . GLY A 1 215 ? 12.668 -4.650 9.209 1.00 90.94 215 GLY A O 1
ATOM 1642 N N . ARG A 1 216 ? 12.538 -4.739 6.962 1.00 93.94 216 ARG A N 1
ATOM 1643 C CA . ARG A 1 216 ? 11.885 -6.051 6.850 1.00 93.94 216 ARG A CA 1
ATOM 1644 C C . ARG A 1 216 ? 12.858 -7.233 6.883 1.00 93.94 216 ARG A C 1
ATOM 1646 O O . ARG A 1 216 ? 12.479 -8.323 7.290 1.00 93.94 216 ARG A O 1
ATOM 1653 N N . GLY A 1 217 ? 14.119 -7.036 6.513 1.00 91.69 217 GLY A N 1
ATOM 1654 C CA . GLY A 1 217 ? 15.125 -8.100 6.444 1.00 91.69 217 GLY A CA 1
ATOM 1655 C C . GLY A 1 217 ? 16.522 -7.531 6.184 1.00 91.69 217 GLY A C 1
ATOM 1656 O O . GLY A 1 217 ? 16.747 -6.356 6.458 1.00 91.69 217 GLY A O 1
ATOM 1657 N N . PRO A 1 218 ? 17.494 -8.325 5.712 1.00 91.25 218 PRO A N 1
ATOM 1658 C CA . PRO A 1 218 ? 17.432 -9.765 5.452 1.00 91.25 218 PRO A CA 1
ATOM 1659 C C . PRO A 1 218 ? 17.588 -10.640 6.703 1.00 91.25 218 PRO A C 1
ATOM 1661 O O . PRO A 1 218 ? 17.634 -11.856 6.570 1.00 91.25 218 PRO A O 1
ATOM 1664 N N . SER A 1 219 ? 17.751 -10.068 7.898 1.00 91.88 219 SER A N 1
ATOM 1665 C CA . SER A 1 219 ? 18.175 -10.834 9.078 1.00 91.88 219 SER A CA 1
ATOM 1666 C C . SER A 1 219 ? 17.083 -10.976 10.135 1.00 91.88 219 SER A C 1
ATOM 1668 O O . SER A 1 219 ? 16.212 -10.121 10.249 1.00 91.88 219 SER A O 1
ATOM 1670 N N . GLU A 1 220 ? 17.213 -11.972 11.012 1.00 91.12 220 GLU A N 1
ATOM 1671 C CA . GLU A 1 220 ? 16.384 -12.122 12.225 1.00 91.12 220 GLU A CA 1
ATOM 1672 C C . GLU A 1 220 ? 16.457 -10.930 13.200 1.00 91.12 220 GLU A C 1
ATOM 1674 O O . GLU A 1 220 ? 15.636 -10.816 14.108 1.00 91.12 220 GLU A O 1
ATOM 1679 N N . ARG A 1 221 ? 17.430 -10.024 13.032 1.00 90.44 221 ARG A N 1
ATOM 1680 C CA . ARG A 1 221 ? 17.510 -8.772 13.804 1.00 90.44 221 ARG A CA 1
ATOM 1681 C C . ARG A 1 221 ? 16.610 -7.670 13.243 1.00 90.44 221 ARG A C 1
ATOM 1683 O O . ARG A 1 221 ? 16.410 -6.662 13.917 1.00 90.44 221 ARG A O 1
ATOM 1690 N N . SER A 1 222 ? 16.114 -7.836 12.019 1.00 91.62 222 SER A N 1
ATOM 1691 C CA . SER A 1 222 ? 15.158 -6.927 11.389 1.00 91.62 222 SER A CA 1
ATOM 1692 C C . SER A 1 222 ? 13.767 -7.101 12.011 1.00 91.62 222 SER A C 1
ATOM 1694 O O . SER A 1 222 ? 13.515 -8.042 12.765 1.00 91.62 222 SER A O 1
ATOM 1696 N N . MET A 1 223 ? 12.839 -6.197 11.698 1.00 92.69 223 MET A N 1
ATOM 1697 C CA . MET A 1 223 ? 11.525 -6.138 12.349 1.00 92.69 223 MET A CA 1
ATOM 1698 C C . MET A 1 223 ? 10.720 -7.436 12.172 1.00 92.69 223 MET A C 1
ATOM 1700 O O . MET A 1 223 ? 10.076 -7.871 13.123 1.00 92.69 223 MET A O 1
ATOM 1704 N N . LEU A 1 224 ? 10.824 -8.097 11.009 1.00 94.44 224 LEU A N 1
ATOM 1705 C CA . LEU A 1 224 ? 10.103 -9.348 10.728 1.00 94.44 224 LEU A CA 1
ATOM 1706 C C . LEU A 1 224 ? 10.650 -10.567 11.478 1.00 94.44 224 LEU A C 1
ATOM 1708 O O . LEU A 1 224 ? 9.976 -11.589 11.520 1.00 94.44 224 LEU A O 1
ATOM 1712 N N . ARG A 1 225 ? 11.846 -10.472 12.077 1.00 93.69 225 ARG A N 1
ATOM 1713 C CA . ARG A 1 225 ? 12.477 -11.546 12.866 1.00 93.69 225 ARG A CA 1
ATOM 1714 C C . ARG A 1 225 ? 12.627 -12.887 12.132 1.00 93.69 225 ARG A C 1
ATOM 1716 O O . ARG A 1 225 ? 12.765 -13.925 12.769 1.00 93.69 225 ARG A O 1
ATOM 1723 N N . GLU A 1 226 ? 12.655 -12.860 10.803 1.00 93.81 226 GLU A N 1
ATOM 1724 C CA . GLU A 1 226 ? 12.857 -14.020 9.932 1.00 93.81 226 GLU A CA 1
ATOM 1725 C C . GLU A 1 226 ? 14.002 -13.714 8.950 1.00 93.81 226 GLU A C 1
ATOM 1727 O O . GLU A 1 226 ? 14.037 -12.648 8.325 1.00 93.81 226 GLU A O 1
ATOM 1732 N N . ASN A 1 227 ? 14.946 -14.647 8.785 1.00 94.69 227 ASN A N 1
ATOM 1733 C CA . ASN A 1 227 ? 15.987 -14.510 7.765 1.00 94.69 227 ASN A CA 1
ATOM 1734 C C . ASN A 1 227 ? 15.364 -14.560 6.364 1.00 94.69 227 ASN A C 1
ATOM 1736 O O . ASN A 1 227 ? 14.615 -15.479 6.029 1.00 94.69 227 ASN A O 1
ATOM 1740 N N . MET A 1 228 ? 15.713 -13.579 5.533 1.00 93.69 228 MET A N 1
ATOM 1741 C CA . MET A 1 228 ? 15.223 -13.429 4.164 1.00 93.69 228 MET A CA 1
ATOM 1742 C C . MET A 1 228 ? 13.687 -13.514 4.073 1.00 93.69 228 MET A C 1
ATOM 1744 O O . MET A 1 228 ? 13.172 -14.065 3.105 1.00 93.69 228 MET A O 1
ATOM 1748 N N . ALA A 1 229 ? 12.961 -13.002 5.079 1.00 95.12 229 ALA A N 1
ATOM 1749 C CA . ALA A 1 229 ? 11.521 -13.211 5.285 1.00 95.12 229 ALA A CA 1
ATOM 1750 C C . ALA A 1 229 ? 10.685 -13.128 3.993 1.00 95.12 229 ALA A C 1
ATOM 1752 O O . ALA A 1 229 ? 10.024 -14.092 3.601 1.00 95.12 229 ALA A O 1
ATOM 1753 N N . ASP A 1 230 ? 10.768 -11.992 3.289 1.00 96.38 230 ASP A N 1
ATOM 1754 C CA . ASP A 1 230 ? 9.973 -11.767 2.081 1.00 96.38 230 ASP A CA 1
ATOM 1755 C C . ASP A 1 230 ? 10.372 -12.718 0.932 1.00 96.38 230 ASP A C 1
A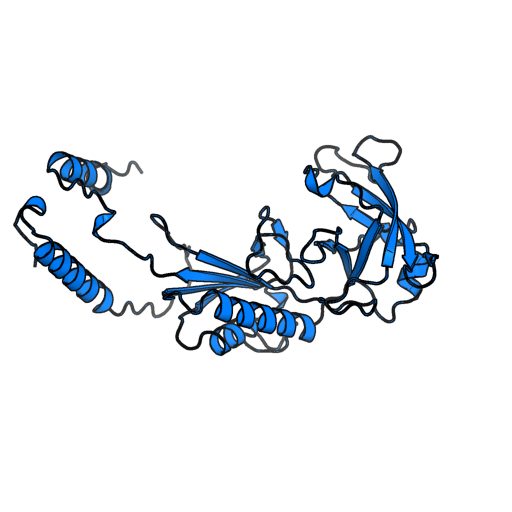TOM 1757 O O . ASP A 1 230 ? 9.504 -13.283 0.265 1.00 96.38 230 ASP A O 1
ATOM 1761 N N . ALA A 1 231 ? 11.673 -12.960 0.727 1.00 95.81 231 ALA A N 1
ATOM 1762 C CA . ALA A 1 231 ? 12.168 -13.858 -0.324 1.00 95.81 231 ALA A CA 1
ATOM 1763 C C . ALA A 1 231 ? 11.813 -15.330 -0.046 1.00 95.81 231 ALA A C 1
ATOM 1765 O O . ALA A 1 231 ? 11.395 -16.060 -0.948 1.00 95.81 231 ALA A O 1
ATOM 1766 N N . SER A 1 232 ? 11.928 -15.763 1.211 1.00 95.94 232 SER A N 1
ATOM 1767 C CA . SER A 1 232 ? 11.545 -17.102 1.669 1.00 95.94 232 SER A CA 1
ATOM 1768 C C . SER A 1 232 ? 10.052 -17.354 1.450 1.00 95.94 232 SER A C 1
ATOM 1770 O O . SER A 1 232 ? 9.656 -18.423 0.979 1.00 95.94 232 SER A O 1
ATOM 1772 N N . ARG A 1 233 ? 9.209 -16.349 1.715 1.00 97.56 233 ARG A N 1
ATOM 1773 C CA . ARG A 1 233 ? 7.766 -16.421 1.450 1.00 97.56 233 ARG A CA 1
ATOM 1774 C C . ARG A 1 233 ? 7.456 -16.430 -0.036 1.00 97.56 233 ARG A C 1
ATOM 1776 O O . ARG A 1 233 ? 6.663 -17.261 -0.466 1.00 97.56 233 ARG A O 1
ATOM 1783 N N . PHE A 1 234 ? 8.130 -15.620 -0.850 1.00 97.88 234 PHE A N 1
ATOM 1784 C CA . PHE A 1 234 ? 7.998 -15.724 -2.304 1.00 97.88 234 PHE A CA 1
ATOM 1785 C C . PHE A 1 234 ? 8.283 -17.152 -2.797 1.00 97.88 234 PHE A C 1
ATOM 1787 O O . PHE A 1 234 ? 7.453 -17.737 -3.495 1.00 97.88 234 PHE A O 1
ATOM 1794 N N . LYS A 1 235 ? 9.397 -17.759 -2.357 1.00 97.00 235 LYS A N 1
ATOM 1795 C CA . LYS A 1 235 ? 9.780 -19.137 -2.713 1.00 97.00 235 LYS A CA 1
ATOM 1796 C C . LYS A 1 235 ? 8.736 -20.177 -2.287 1.00 97.00 235 LYS A C 1
ATOM 1798 O O . LYS A 1 235 ? 8.530 -21.151 -3.004 1.00 97.00 235 LYS A O 1
ATOM 1803 N N . LYS A 1 236 ? 8.049 -19.975 -1.157 1.00 97.62 236 LYS A N 1
ATOM 1804 C CA . LYS A 1 236 ? 6.937 -20.836 -0.707 1.00 97.62 236 LYS A CA 1
ATOM 1805 C C . LYS A 1 236 ? 5.776 -20.847 -1.712 1.00 97.62 236 LYS A C 1
ATOM 1807 O O . LYS A 1 236 ? 5.210 -21.908 -1.970 1.00 97.62 236 LYS A O 1
ATOM 1812 N N . TYR A 1 237 ? 5.410 -19.695 -2.280 1.00 97.88 237 TYR A N 1
ATOM 1813 C CA . TYR A 1 237 ? 4.295 -19.602 -3.234 1.00 97.88 237 TYR A CA 1
ATOM 1814 C C . TYR A 1 237 ? 4.709 -19.949 -4.672 1.00 97.88 237 TYR A C 1
ATOM 1816 O O . TYR A 1 237 ? 3.936 -20.610 -5.376 1.00 97.88 237 TYR A O 1
ATOM 1824 N N . PHE A 1 238 ? 5.930 -19.585 -5.067 1.00 97.56 238 PHE A N 1
ATOM 1825 C CA . PHE A 1 238 ? 6.503 -19.777 -6.400 1.00 97.56 238 PHE A CA 1
ATOM 1826 C C . PHE A 1 238 ? 7.817 -20.585 -6.326 1.00 97.56 238 PHE A C 1
ATOM 1828 O O . PHE A 1 238 ? 8.901 -20.029 -6.523 1.00 97.56 238 PHE A O 1
ATOM 1835 N N . PRO A 1 239 ? 7.754 -21.898 -6.026 1.00 96.38 239 PRO A N 1
ATOM 1836 C CA . PRO A 1 239 ? 8.942 -22.712 -5.762 1.00 96.38 239 PRO A CA 1
ATOM 1837 C C . PRO A 1 239 ? 9.875 -22.849 -6.965 1.00 96.38 239 PRO A C 1
ATOM 1839 O O . PRO A 1 239 ? 11.078 -22.971 -6.766 1.00 96.38 239 PRO A O 1
ATOM 1842 N N . ASP A 1 240 ? 9.368 -22.764 -8.190 1.00 93.94 240 ASP A N 1
ATOM 1843 C CA . ASP A 1 240 ? 10.168 -22.988 -9.402 1.00 93.94 240 ASP A CA 1
ATOM 1844 C C . ASP A 1 240 ? 10.555 -21.689 -10.118 1.00 93.94 240 ASP A C 1
ATOM 1846 O O . ASP A 1 240 ? 11.239 -21.716 -11.138 1.00 93.94 240 ASP A O 1
ATOM 1850 N N . ILE A 1 241 ? 10.144 -20.537 -9.579 1.00 95.31 241 ILE A N 1
ATOM 1851 C CA . ILE A 1 241 ? 10.390 -19.239 -10.206 1.00 95.31 241 ILE A CA 1
ATOM 1852 C C . ILE A 1 241 ? 11.633 -18.605 -9.578 1.00 95.31 241 ILE A C 1
ATOM 1854 O O . ILE A 1 241 ? 11.645 -18.362 -8.364 1.00 95.31 241 ILE A O 1
ATOM 1858 N N . PRO A 1 242 ? 12.689 -18.313 -10.361 1.00 92.50 242 PRO A N 1
ATOM 1859 C CA . PRO A 1 242 ? 13.843 -17.598 -9.839 1.00 92.50 242 PRO A CA 1
ATOM 1860 C C . PRO A 1 242 ? 13.421 -16.189 -9.422 1.00 92.50 242 PRO A C 1
ATOM 1862 O O . PRO A 1 242 ? 12.712 -15.501 -10.155 1.00 92.50 242 PRO A O 1
ATOM 1865 N N . CYS A 1 243 ? 13.864 -15.755 -8.245 1.00 92.94 243 CYS A N 1
ATOM 1866 C CA . CYS A 1 243 ? 13.603 -14.416 -7.737 1.00 92.94 243 CYS A CA 1
ATOM 1867 C C . CYS A 1 243 ? 14.920 -13.742 -7.375 1.00 92.94 243 CYS A C 1
ATOM 1869 O O . CYS A 1 243 ? 15.666 -14.251 -6.538 1.00 92.94 243 CYS A O 1
ATOM 1871 N N . LEU A 1 244 ? 15.200 -12.609 -8.015 1.00 91.12 244 LEU A N 1
ATOM 1872 C CA . LEU A 1 244 ? 16.357 -11.770 -7.719 1.00 91.12 244 LEU A CA 1
ATOM 1873 C C . LEU A 1 244 ? 15.895 -10.499 -7.014 1.00 91.12 244 LEU A C 1
ATOM 1875 O O . LEU A 1 244 ? 14.830 -9.970 -7.305 1.00 91.12 244 LEU A O 1
ATOM 1879 N N . GLY A 1 245 ? 16.694 -9.954 -6.110 1.00 88.88 245 GLY A N 1
ATOM 1880 C CA . GLY A 1 245 ? 16.311 -8.722 -5.445 1.00 88.88 245 GLY A CA 1
ATOM 1881 C C . GLY A 1 245 ? 17.305 -8.280 -4.402 1.00 88.88 245 GLY A C 1
ATOM 1882 O O . GLY A 1 245 ? 18.349 -8.902 -4.211 1.00 88.88 245 GLY A O 1
ATOM 1883 N N . PHE A 1 246 ? 16.955 -7.207 -3.709 1.00 89.94 246 PHE A N 1
ATOM 1884 C CA . PHE A 1 246 ? 17.726 -6.715 -2.579 1.00 89.94 246 PHE A CA 1
ATOM 1885 C C . PHE A 1 246 ? 16.834 -5.996 -1.570 1.00 89.94 246 PHE A C 1
ATOM 1887 O O . PHE A 1 246 ? 15.691 -5.625 -1.857 1.00 89.94 246 PHE A O 1
ATOM 1894 N N . TYR A 1 247 ? 17.391 -5.812 -0.377 1.00 90.56 247 TYR A N 1
ATOM 1895 C CA . TYR A 1 247 ? 16.808 -4.971 0.653 1.00 90.56 247 TYR A CA 1
ATOM 1896 C C . TYR A 1 247 ? 17.295 -3.527 0.451 1.00 90.56 247 TYR A C 1
ATOM 1898 O O . TYR A 1 247 ? 18.494 -3.280 0.310 1.00 90.56 247 TYR A O 1
ATOM 1906 N N . ALA A 1 248 ? 16.357 -2.589 0.348 1.00 86.50 248 ALA A N 1
ATOM 1907 C CA . ALA A 1 248 ? 16.548 -1.206 -0.064 1.00 86.50 248 ALA A CA 1
ATOM 1908 C C . ALA A 1 248 ? 16.105 -0.214 1.026 1.00 86.50 248 ALA A C 1
ATOM 1910 O O . ALA A 1 248 ? 15.387 -0.547 1.969 1.00 86.50 248 ALA A O 1
ATOM 1911 N N . GLY A 1 249 ? 16.522 1.048 0.893 1.00 78.44 249 GLY A N 1
ATOM 1912 C CA . GLY A 1 249 ? 16.168 2.139 1.813 1.00 78.44 249 GLY A CA 1
ATOM 1913 C C . GLY A 1 249 ? 14.775 2.749 1.601 1.00 78.44 249 GLY A C 1
ATOM 1914 O O . GLY A 1 249 ? 14.517 3.836 2.112 1.00 78.44 249 GLY A O 1
ATOM 1915 N N . GLY A 1 250 ? 13.908 2.093 0.831 1.00 68.38 250 GLY A N 1
ATOM 1916 C CA . GLY A 1 250 ? 12.574 2.564 0.474 1.00 68.38 250 GLY A CA 1
ATOM 1917 C C . GLY A 1 250 ? 12.165 2.070 -0.908 1.00 68.38 250 GLY A C 1
ATOM 1918 O O . GLY A 1 250 ? 13.011 1.817 -1.769 1.00 68.38 250 GLY A O 1
ATOM 1919 N N . GLU A 1 251 ? 10.859 1.949 -1.121 1.00 77.00 251 GLU A N 1
ATOM 1920 C CA . GLU A 1 251 ? 10.304 1.386 -2.347 1.00 77.00 251 GLU A CA 1
ATOM 1921 C C . GLU A 1 251 ? 9.558 2.458 -3.142 1.00 77.00 251 GLU A C 1
ATOM 1923 O O . GLU A 1 251 ? 8.870 3.317 -2.582 1.00 77.00 251 GLU A O 1
ATOM 1928 N N . ILE A 1 252 ? 9.689 2.391 -4.468 1.00 74.94 252 ILE A N 1
ATOM 1929 C CA . ILE A 1 252 ? 8.942 3.225 -5.409 1.00 74.94 252 ILE A CA 1
ATOM 1930 C C . ILE A 1 252 ? 7.829 2.361 -5.998 1.00 74.94 252 ILE A C 1
ATOM 1932 O O . ILE A 1 252 ? 8.096 1.401 -6.718 1.00 74.94 252 ILE A O 1
ATOM 1936 N N . GLY A 1 253 ? 6.579 2.707 -5.704 1.00 77.31 253 GLY A N 1
ATOM 1937 C CA . GLY A 1 253 ? 5.418 1.949 -6.169 1.00 77.31 253 GLY A CA 1
ATOM 1938 C C . GLY A 1 253 ? 4.095 2.686 -5.953 1.00 77.31 253 GLY A C 1
ATOM 1939 O O . GLY A 1 253 ? 4.092 3.776 -5.371 1.00 77.31 253 GLY A O 1
ATOM 1940 N N . PRO A 1 254 ? 2.967 2.131 -6.433 1.00 81.38 254 PRO A N 1
ATOM 1941 C CA . PRO A 1 254 ? 1.642 2.655 -6.103 1.00 81.38 254 PRO A CA 1
ATOM 1942 C C . PRO A 1 254 ? 1.426 2.596 -4.590 1.00 81.38 254 PRO A C 1
ATOM 1944 O O . PRO A 1 254 ? 1.897 1.654 -3.954 1.00 81.38 254 PRO A O 1
ATOM 1947 N N . ALA A 1 255 ? 0.756 3.602 -4.020 1.00 82.81 255 ALA A N 1
ATOM 1948 C CA . ALA A 1 255 ? 0.508 3.706 -2.579 1.00 82.81 255 ALA A CA 1
ATOM 1949 C C . ALA A 1 255 ? -0.032 2.387 -2.009 1.00 82.81 255 ALA A C 1
ATOM 1951 O O . ALA A 1 255 ? -1.081 1.925 -2.452 1.00 82.81 255 ALA A O 1
ATOM 1952 N N . ALA A 1 256 ? 0.680 1.802 -1.040 1.00 84.19 256 ALA A N 1
ATOM 1953 C CA . ALA A 1 256 ? 0.207 0.605 -0.363 1.00 84.19 256 ALA A CA 1
ATOM 1954 C C . ALA A 1 256 ? -1.119 0.902 0.342 1.00 84.19 256 ALA A C 1
ATOM 1956 O O . ALA A 1 256 ? -1.231 1.870 1.101 1.00 84.19 256 ALA A O 1
ATOM 1957 N N . LEU A 1 257 ? -2.099 0.044 0.096 1.00 89.94 257 LEU A N 1
ATOM 1958 C CA . LEU A 1 257 ? -3.402 0.087 0.740 1.00 89.94 257 LEU A CA 1
ATOM 1959 C C . LEU A 1 257 ? -3.450 -0.951 1.860 1.00 89.94 257 LEU A C 1
ATOM 1961 O O . LEU A 1 257 ? -2.971 -2.068 1.684 1.00 89.94 257 LEU A O 1
ATOM 1965 N N . ALA A 1 258 ? -4.048 -0.611 3.000 1.00 90.44 258 ALA A N 1
ATOM 1966 C CA . ALA A 1 258 ? -4.372 -1.619 4.003 1.00 90.44 258 ALA A CA 1
ATOM 1967 C C . ALA A 1 258 ? -5.709 -2.283 3.662 1.00 90.44 258 ALA A C 1
ATOM 1969 O O . ALA A 1 258 ? -6.721 -1.614 3.440 1.00 90.44 258 ALA A O 1
ATOM 1970 N N . GLY A 1 259 ? -5.707 -3.614 3.634 1.00 87.12 259 GLY A N 1
ATOM 1971 C CA . GLY A 1 259 ? -6.907 -4.418 3.436 1.00 87.12 259 GLY A CA 1
ATOM 1972 C C . GLY A 1 259 ? -7.481 -4.434 2.020 1.00 87.12 259 GLY A C 1
ATOM 1973 O O . GLY A 1 259 ? -8.639 -4.803 1.849 1.00 87.12 259 GLY A O 1
ATOM 1974 N N . ASN A 1 260 ? -6.685 -4.080 1.010 1.00 87.50 260 ASN A N 1
ATOM 1975 C CA . ASN A 1 260 ? -7.076 -4.228 -0.391 1.00 87.50 260 ASN A CA 1
ATOM 1976 C C . ASN A 1 260 ? -7.370 -5.692 -0.746 1.00 87.50 260 ASN A C 1
ATOM 1978 O O . ASN A 1 260 ? -6.758 -6.625 -0.211 1.00 87.50 260 ASN A O 1
ATOM 1982 N N . ARG A 1 261 ? -8.278 -5.906 -1.700 1.00 85.19 261 ARG A N 1
ATOM 1983 C CA . ARG A 1 261 ? -8.565 -7.232 -2.269 1.00 85.19 261 ARG A CA 1
ATOM 1984 C C . ARG A 1 261 ? -7.922 -7.414 -3.631 1.00 85.19 261 ARG A C 1
ATOM 1986 O O . ARG A 1 261 ? -7.535 -8.529 -3.983 1.00 85.19 261 ARG A O 1
ATOM 1993 N N . ASN A 1 262 ? -7.778 -6.330 -4.381 1.00 86.38 262 ASN A N 1
ATOM 1994 C CA . ASN A 1 262 ? -7.145 -6.334 -5.679 1.00 86.38 262 ASN A CA 1
ATOM 1995 C C . ASN A 1 262 ? -5.639 -6.557 -5.533 1.00 86.38 262 ASN A C 1
ATOM 1997 O O . ASN A 1 262 ? -4.937 -5.818 -4.842 1.00 86.38 262 ASN A O 1
ATOM 2001 N N . VAL A 1 263 ? -5.150 -7.584 -6.220 1.00 85.44 263 VAL A N 1
ATOM 2002 C CA . VAL A 1 263 ? -3.728 -7.934 -6.290 1.00 85.44 263 VAL A CA 1
ATOM 2003 C C . VAL A 1 263 ? -2.936 -6.839 -6.995 1.00 85.44 263 VAL A C 1
ATOM 2005 O O . VAL A 1 263 ? -1.829 -6.501 -6.585 1.00 85.44 263 VAL A O 1
ATOM 2008 N N . TYR A 1 264 ? -3.510 -6.266 -8.053 1.00 83.00 264 TYR A N 1
ATOM 2009 C CA . TYR A 1 264 ? -2.836 -5.283 -8.883 1.00 83.00 264 TYR A CA 1
ATOM 2010 C C . TYR A 1 264 ? -3.179 -3.880 -8.415 1.00 83.00 264 TYR A C 1
ATOM 2012 O O . TYR A 1 264 ? -4.198 -3.299 -8.797 1.00 83.00 264 TYR A O 1
ATOM 2020 N N . GLN A 1 265 ? -2.285 -3.316 -7.614 1.00 78.50 265 GLN A N 1
ATOM 2021 C CA . GLN A 1 265 ? -2.382 -1.921 -7.220 1.00 78.50 2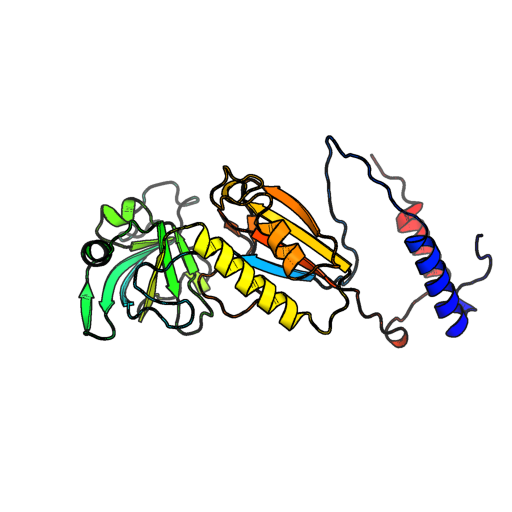65 GLN A CA 1
ATOM 2022 C C . GLN A 1 265 ? -1.940 -1.028 -8.382 1.00 78.50 265 GLN A C 1
ATOM 2024 O O . GLN A 1 265 ? -0.931 -1.274 -9.047 1.00 78.50 265 GLN A O 1
ATOM 2029 N N . ARG A 1 266 ? -2.730 0.010 -8.653 1.00 78.38 266 ARG A N 1
ATOM 2030 C CA . ARG A 1 266 ? -2.461 1.020 -9.679 1.00 78.38 266 ARG A CA 1
ATOM 2031 C C . ARG A 1 266 ? -2.481 2.386 -9.023 1.00 78.38 266 ARG A C 1
ATOM 2033 O O . ARG A 1 266 ? -3.275 2.634 -8.124 1.00 78.38 266 ARG A O 1
ATOM 2040 N N . GLY A 1 267 ? -1.633 3.282 -9.495 1.00 75.12 267 GLY A N 1
ATOM 2041 C CA . GLY A 1 267 ? -1.565 4.630 -8.959 1.00 75.12 267 GLY A CA 1
ATOM 2042 C C . GLY A 1 267 ? -0.273 5.314 -9.349 1.00 75.12 267 GLY A C 1
ATOM 2043 O O . GLY A 1 267 ? 0.570 4.747 -10.047 1.00 75.12 267 GLY A O 1
ATOM 2044 N N . LYS A 1 268 ? -0.120 6.553 -8.888 1.00 76.38 268 LYS A N 1
ATOM 2045 C CA . LYS A 1 268 ? 1.148 7.261 -9.020 1.00 76.38 268 LYS A CA 1
ATOM 2046 C C . LYS A 1 268 ? 2.208 6.554 -8.185 1.00 76.38 268 LYS A C 1
ATOM 2048 O O . LYS A 1 268 ? 1.941 6.143 -7.056 1.00 76.38 268 LYS A O 1
ATOM 2053 N N . ALA A 1 269 ? 3.411 6.465 -8.736 1.00 79.38 269 ALA A N 1
ATOM 2054 C CA . ALA A 1 269 ? 4.567 6.033 -7.977 1.00 79.38 269 ALA A CA 1
ATOM 2055 C C . ALA A 1 269 ? 4.816 7.021 -6.827 1.00 79.38 269 ALA A C 1
ATOM 2057 O O . ALA A 1 269 ? 4.923 8.228 -7.046 1.00 79.38 269 ALA A O 1
ATOM 2058 N N . CYS A 1 270 ? 4.902 6.505 -5.609 1.00 76.88 270 CYS A N 1
ATOM 2059 C CA . CYS A 1 270 ? 5.294 7.256 -4.428 1.00 76.88 270 CYS A CA 1
ATOM 2060 C C . CYS A 1 270 ? 6.391 6.498 -3.685 1.00 76.88 270 CYS A C 1
ATOM 2062 O O . CYS A 1 270 ? 6.471 5.269 -3.761 1.00 76.88 270 CYS A O 1
ATOM 2064 N N . LEU A 1 271 ? 7.249 7.255 -3.000 1.00 81.12 271 LEU A N 1
ATOM 2065 C CA . LEU A 1 271 ? 8.208 6.692 -2.064 1.00 81.12 271 LEU A CA 1
ATOM 2066 C C . LEU A 1 271 ? 7.461 6.315 -0.791 1.00 81.12 271 LEU A C 1
ATOM 2068 O O . LEU A 1 271 ? 6.733 7.137 -0.231 1.00 81.12 271 LEU A O 1
ATOM 2072 N N . GLN A 1 272 ? 7.653 5.087 -0.338 1.00 81.88 272 GLN A N 1
ATOM 2073 C CA . GLN A 1 272 ? 6.980 4.577 0.844 1.00 81.88 272 GLN A CA 1
ATOM 2074 C C . GLN A 1 272 ? 7.945 3.760 1.682 1.00 81.88 272 GLN A C 1
ATOM 2076 O O . GLN A 1 272 ? 8.871 3.136 1.169 1.00 81.88 272 GLN A O 1
ATOM 2081 N N . GLY A 1 273 ? 7.724 3.816 2.991 1.00 84.62 273 GLY A N 1
ATOM 2082 C CA . GLY A 1 273 ? 8.488 3.044 3.948 1.00 84.62 273 GLY A CA 1
ATOM 2083 C C . GLY A 1 273 ? 7.864 1.679 4.187 1.00 84.62 273 GLY A C 1
ATOM 2084 O O . GLY A 1 273 ? 6.641 1.507 4.126 1.00 84.62 273 GLY A O 1
ATOM 2085 N N . PHE A 1 274 ? 8.732 0.742 4.548 1.00 90.50 274 PHE A N 1
ATOM 2086 C CA . PHE A 1 274 ? 8.361 -0.537 5.131 1.00 90.50 274 PHE A CA 1
ATOM 2087 C C . PHE A 1 274 ? 7.492 -1.429 4.224 1.00 90.50 274 PHE A C 1
ATOM 2089 O O . PHE A 1 274 ? 6.660 -2.204 4.691 1.00 90.50 274 PHE A O 1
ATOM 2096 N N . THR A 1 275 ? 7.684 -1.355 2.908 1.00 92.56 275 THR A N 1
ATOM 2097 C CA . THR A 1 275 ? 6.975 -2.221 1.960 1.00 92.56 275 THR A CA 1
ATOM 2098 C C . THR A 1 275 ? 7.899 -3.266 1.347 1.00 92.56 275 THR A C 1
ATOM 2100 O O . THR A 1 275 ? 9.119 -3.225 1.505 1.00 92.56 275 THR A O 1
ATOM 2103 N N . VAL A 1 276 ? 7.303 -4.239 0.669 1.00 93.19 276 VAL A N 1
ATOM 2104 C CA . VAL A 1 276 ? 7.984 -5.088 -0.302 1.00 93.19 276 VAL A CA 1
ATOM 2105 C C . VAL A 1 276 ? 7.208 -5.064 -1.609 1.00 93.19 276 VAL A C 1
ATOM 2107 O O . VAL A 1 276 ? 5.982 -5.179 -1.622 1.00 93.19 276 VAL A O 1
ATOM 2110 N N . VAL A 1 277 ? 7.932 -4.909 -2.711 1.00 92.19 277 VAL A N 1
ATOM 2111 C CA . VAL A 1 277 ? 7.398 -4.955 -4.069 1.00 92.19 277 VAL A CA 1
ATOM 2112 C C . VAL A 1 277 ? 7.958 -6.182 -4.767 1.00 92.19 277 VAL A C 1
ATOM 2114 O O . VAL A 1 277 ? 9.174 -6.379 -4.800 1.00 92.19 277 VAL A O 1
ATOM 2117 N N . PHE A 1 278 ? 7.072 -6.973 -5.366 1.00 93.12 278 PHE A N 1
ATOM 2118 C CA . PHE A 1 278 ? 7.453 -8.026 -6.303 1.00 93.12 278 PHE A CA 1
ATOM 2119 C C . PHE A 1 278 ? 6.960 -7.671 -7.694 1.00 93.12 278 PHE A C 1
ATOM 2121 O O . PHE A 1 278 ? 5.851 -7.160 -7.843 1.00 93.12 278 PHE A O 1
ATOM 2128 N N . ALA A 1 279 ? 7.750 -7.994 -8.709 1.00 91.69 279 ALA A N 1
ATOM 2129 C CA . ALA A 1 279 ? 7.318 -7.977 -10.097 1.00 91.69 279 ALA A CA 1
ATOM 2130 C C . ALA A 1 279 ? 7.627 -9.327 -10.746 1.00 91.69 279 ALA A C 1
ATOM 2132 O O . ALA A 1 279 ? 8.783 -9.738 -10.798 1.00 91.69 279 ALA A O 1
ATOM 2133 N N . LEU A 1 280 ? 6.587 -10.013 -11.219 1.00 93.06 280 LEU A N 1
ATOM 2134 C CA . LEU A 1 280 ? 6.678 -11.253 -11.983 1.00 93.06 280 LEU A CA 1
ATOM 2135 C C . LEU A 1 280 ? 6.705 -10.945 -13.476 1.00 93.06 280 LEU A C 1
ATOM 2137 O O . LEU A 1 280 ? 5.835 -10.234 -13.984 1.00 93.06 280 LEU A O 1
ATOM 2141 N N . PHE A 1 281 ? 7.678 -11.522 -14.169 1.00 91.50 281 PHE A N 1
ATOM 2142 C CA . PHE A 1 281 ? 7.786 -11.493 -15.620 1.00 91.50 281 PHE A CA 1
ATOM 2143 C C . PHE A 1 281 ? 7.039 -12.678 -16.209 1.00 91.50 281 PHE A C 1
ATOM 2145 O O . PHE A 1 281 ? 7.271 -13.822 -15.816 1.00 91.50 281 PHE A O 1
ATOM 2152 N N . ILE A 1 282 ? 6.161 -12.400 -17.165 1.00 91.06 282 ILE A N 1
ATOM 2153 C CA . ILE A 1 282 ? 5.388 -13.416 -17.876 1.00 91.06 282 ILE A CA 1
ATOM 2154 C C . ILE A 1 282 ? 6.041 -13.655 -19.235 1.00 91.06 282 ILE A C 1
ATOM 2156 O O . ILE A 1 282 ? 6.473 -12.703 -19.891 1.00 91.06 282 ILE A O 1
ATOM 2160 N N . VAL A 1 283 ? 6.096 -14.913 -19.674 1.00 86.00 283 VAL A N 1
ATOM 2161 C CA . VAL A 1 283 ? 6.466 -15.262 -21.048 1.00 86.00 283 VAL A CA 1
ATOM 2162 C C . VAL A 1 283 ? 5.458 -14.600 -21.990 1.00 86.00 283 VAL A C 1
ATOM 2164 O O . VAL A 1 283 ? 4.266 -14.908 -21.912 1.00 86.00 283 VAL A O 1
ATOM 2167 N N . PRO A 1 284 ? 5.889 -13.705 -22.893 1.00 78.56 284 PRO A N 1
ATOM 2168 C CA . PRO A 1 284 ? 4.985 -13.131 -23.875 1.00 78.56 284 PRO A CA 1
ATOM 2169 C C . PRO A 1 284 ? 4.389 -14.241 -24.745 1.00 78.56 284 PRO A C 1
ATOM 2171 O O . PRO A 1 284 ? 5.124 -15.046 -25.319 1.00 78.56 284 PRO A O 1
ATOM 2174 N N . VAL A 1 285 ? 3.062 -14.273 -24.873 1.00 74.25 285 VAL A N 1
ATOM 2175 C CA . VAL A 1 285 ? 2.404 -15.134 -25.860 1.00 74.25 285 VAL A CA 1
ATOM 2176 C C . VAL A 1 285 ? 2.570 -14.467 -27.219 1.00 74.25 285 VAL A C 1
ATOM 2178 O O . VAL A 1 285 ? 1.949 -13.449 -27.515 1.00 74.25 285 VAL A O 1
ATOM 2181 N N . ILE A 1 286 ? 3.470 -15.016 -28.025 1.00 67.25 286 ILE A N 1
ATOM 2182 C CA . ILE A 1 286 ? 3.719 -14.572 -29.394 1.00 67.25 286 ILE A CA 1
ATOM 2183 C C . ILE A 1 286 ? 2.808 -15.408 -30.291 1.00 67.25 286 ILE A C 1
ATOM 2185 O O . ILE A 1 286 ? 3.074 -16.588 -30.494 1.00 67.25 286 ILE A O 1
ATOM 2189 N N . GLU A 1 287 ? 1.738 -14.816 -30.827 1.00 68.75 287 GLU A N 1
ATOM 2190 C CA . GLU A 1 287 ? 0.947 -15.452 -31.887 1.00 68.75 287 GLU A CA 1
ATOM 2191 C C . GLU A 1 287 ? 1.680 -15.277 -33.223 1.00 68.75 287 GLU A C 1
ATOM 2193 O O . GLU A 1 287 ? 1.709 -14.155 -33.740 1.00 68.75 287 GLU A O 1
ATOM 2198 N N . PRO A 1 288 ? 2.258 -16.332 -33.828 1.00 60.28 288 PRO A N 1
ATOM 2199 C CA . PRO A 1 288 ? 3.151 -16.175 -34.979 1.00 60.28 288 PRO A CA 1
ATOM 2200 C C . PRO A 1 288 ? 2.493 -15.494 -36.188 1.00 60.28 288 PRO A C 1
ATOM 2202 O O . PRO A 1 288 ? 3.169 -14.817 -36.954 1.00 60.28 288 PRO A O 1
ATOM 2205 N N . GLY A 1 289 ? 1.170 -15.631 -36.344 1.00 62.12 289 GLY A N 1
ATOM 2206 C CA . GLY A 1 289 ? 0.401 -15.004 -37.426 1.00 62.12 289 GLY A CA 1
ATOM 2207 C C . GLY A 1 289 ? 0.082 -13.517 -37.225 1.00 62.12 289 GLY A C 1
ATOM 2208 O O . GLY A 1 289 ? -0.366 -12.870 -38.166 1.00 62.12 289 GLY A O 1
ATOM 2209 N N . SER A 1 290 ? 0.303 -12.971 -36.025 1.00 60.47 290 SER A N 1
ATOM 2210 C CA . SER A 1 290 ? 0.068 -11.552 -35.709 1.00 60.47 290 SER A CA 1
ATOM 2211 C C . SER A 1 290 ? 1.263 -10.651 -36.041 1.00 60.47 290 SER A C 1
ATOM 2213 O O . SER A 1 290 ? 1.126 -9.429 -36.106 1.00 60.47 290 SER A O 1
ATOM 2215 N N . PHE A 1 291 ? 2.436 -11.245 -36.284 1.00 57.53 291 PHE A N 1
ATOM 2216 C CA . PHE A 1 291 ? 3.644 -10.511 -36.631 1.00 57.53 291 PHE A CA 1
ATOM 2217 C C . PHE A 1 291 ? 3.741 -10.353 -38.143 1.00 57.53 291 PHE A C 1
ATOM 2219 O O . PHE A 1 291 ? 4.057 -11.300 -38.863 1.00 57.53 291 PHE A O 1
ATOM 2226 N N . HIS A 1 292 ? 3.549 -9.126 -38.624 1.00 60.78 292 HIS A N 1
ATOM 2227 C CA . HIS A 1 292 ? 4.068 -8.749 -39.930 1.00 60.78 292 HIS A CA 1
ATOM 2228 C C . HIS A 1 292 ? 5.560 -8.452 -39.763 1.00 60.78 292 HIS A C 1
ATOM 2230 O O . HIS A 1 292 ? 5.965 -7.320 -39.508 1.00 60.78 292 HIS A O 1
ATOM 2236 N N . VAL A 1 293 ? 6.382 -9.498 -39.822 1.00 64.44 293 VAL A N 1
ATOM 2237 C CA . VAL A 1 293 ? 7.831 -9.322 -39.928 1.00 64.44 293 VAL A CA 1
ATOM 2238 C C . VAL A 1 293 ? 8.088 -8.790 -41.335 1.00 64.44 293 VAL A C 1
ATOM 2240 O O . VAL A 1 293 ? 7.817 -9.488 -42.305 1.00 64.44 293 VAL A O 1
ATOM 2243 N N . ASP A 1 294 ? 8.492 -7.526 -41.445 1.00 68.38 294 ASP A N 1
ATOM 2244 C CA . ASP A 1 294 ? 9.081 -6.981 -42.669 1.00 68.38 294 ASP A CA 1
ATOM 2245 C C . ASP A 1 294 ? 10.569 -7.333 -42.637 1.00 68.38 294 ASP A C 1
ATOM 2247 O O . ASP A 1 294 ? 11.390 -6.599 -42.090 1.00 68.38 294 ASP A O 1
ATOM 2251 N N . ASP A 1 295 ? 10.895 -8.524 -43.119 1.00 67.81 295 ASP A N 1
ATOM 2252 C CA . ASP A 1 295 ? 12.255 -9.031 -43.282 1.00 67.81 295 ASP A CA 1
ATOM 2253 C C . ASP A 1 295 ? 12.908 -8.558 -44.590 1.00 67.81 295 ASP A C 1
ATOM 2255 O O . ASP A 1 295 ? 14.023 -8.983 -44.893 1.00 67.81 295 ASP A O 1
ATOM 2259 N N . SER A 1 296 ? 12.289 -7.602 -45.304 1.00 73.56 296 SER A N 1
ATOM 2260 C CA . SER A 1 296 ? 12.857 -7.071 -46.539 1.00 73.56 296 SER A CA 1
ATOM 2261 C C . SER A 1 296 ? 14.282 -6.569 -46.332 1.00 73.56 296 SER A C 1
ATOM 2263 O O . SER A 1 296 ? 14.631 -5.980 -45.303 1.00 73.56 296 SER A O 1
ATOM 2265 N N . GLU A 1 297 ? 15.106 -6.756 -47.361 1.00 67.38 297 GLU A N 1
ATOM 2266 C CA . GLU A 1 297 ? 16.513 -6.356 -47.371 1.00 67.38 297 GLU A CA 1
ATOM 2267 C C . GLU A 1 297 ? 16.708 -4.914 -46.875 1.00 67.38 297 GLU A C 1
ATOM 2269 O O . GLU A 1 297 ? 17.579 -4.654 -46.048 1.00 67.38 297 GLU A O 1
ATOM 2274 N N . ASN A 1 298 ? 15.827 -3.990 -47.279 1.00 75.44 298 ASN A N 1
ATOM 2275 C CA . ASN A 1 298 ? 15.851 -2.604 -46.813 1.00 75.44 298 ASN A CA 1
ATOM 2276 C C . ASN A 1 298 ? 15.644 -2.480 -45.298 1.00 75.44 298 ASN A C 1
ATOM 2278 O O . ASN A 1 298 ? 16.345 -1.704 -44.650 1.00 75.44 298 ASN A O 1
ATOM 2282 N N . ASN A 1 299 ? 14.692 -3.212 -44.716 1.00 70.69 299 ASN A N 1
ATOM 2283 C CA . ASN A 1 299 ? 14.427 -3.133 -43.283 1.00 70.69 299 ASN A CA 1
ATOM 2284 C C . ASN A 1 299 ? 15.547 -3.795 -42.462 1.00 70.69 299 ASN A C 1
ATOM 2286 O O . ASN A 1 299 ? 15.966 -3.253 -41.437 1.00 70.69 299 ASN A O 1
ATOM 2290 N N . VAL A 1 300 ? 16.104 -4.909 -42.949 1.00 67.81 300 VAL A N 1
ATOM 2291 C CA . VAL A 1 300 ? 17.265 -5.573 -42.333 1.00 67.81 300 VAL A CA 1
ATOM 2292 C C . VAL A 1 300 ? 18.502 -4.674 -42.380 1.00 67.81 300 VAL A C 1
ATOM 2294 O O . VAL A 1 300 ? 19.165 -4.496 -41.356 1.00 67.81 300 VAL A O 1
ATOM 2297 N N . VAL A 1 301 ? 18.795 -4.058 -43.529 1.00 69.44 301 VAL A N 1
ATOM 2298 C CA . VAL A 1 301 ? 19.901 -3.099 -43.678 1.00 69.44 301 VAL A CA 1
ATOM 2299 C C . VAL A 1 301 ? 19.701 -1.906 -42.742 1.00 69.44 301 VAL A C 1
ATOM 2301 O O . VAL A 1 301 ? 20.600 -1.598 -41.962 1.00 69.44 301 VAL A O 1
ATOM 2304 N N . ASN A 1 302 ? 18.507 -1.307 -42.710 1.00 70.94 302 ASN A N 1
ATOM 2305 C CA . ASN A 1 302 ? 18.193 -0.199 -41.800 1.00 70.94 302 ASN A CA 1
ATOM 2306 C C . ASN A 1 302 ? 18.372 -0.582 -40.320 1.00 70.94 302 ASN A C 1
ATOM 2308 O O . ASN A 1 302 ? 18.889 0.210 -39.522 1.00 70.94 302 ASN A O 1
ATOM 2312 N N . PHE A 1 303 ? 17.962 -1.790 -39.923 1.00 71.31 303 PHE A N 1
ATOM 2313 C CA . PHE A 1 303 ? 18.154 -2.289 -38.562 1.00 71.31 303 PHE A CA 1
ATOM 2314 C C . PHE A 1 303 ? 19.643 -2.441 -38.223 1.00 71.31 303 PHE A C 1
ATOM 2316 O O . PHE A 1 303 ? 20.094 -1.942 -37.187 1.00 71.31 303 PHE A O 1
ATOM 2323 N N . LEU A 1 304 ? 20.420 -3.068 -39.111 1.00 63.19 304 LEU A N 1
ATOM 2324 C CA . LEU A 1 304 ? 21.858 -3.261 -38.923 1.00 63.19 304 LEU A CA 1
ATOM 2325 C C . LEU A 1 304 ? 22.603 -1.925 -38.849 1.00 63.19 304 LEU A C 1
ATOM 2327 O O . LEU A 1 304 ? 23.416 -1.714 -37.945 1.00 63.19 304 LEU A O 1
ATOM 2331 N N . GLU A 1 305 ? 22.279 -0.993 -39.741 1.00 70.81 305 GLU A N 1
ATOM 2332 C CA . GLU A 1 305 ? 22.909 0.322 -39.773 1.00 70.81 305 GLU A CA 1
ATOM 2333 C C . GLU A 1 305 ? 22.598 1.143 -38.516 1.00 70.81 305 GLU A C 1
ATOM 2335 O O . GLU A 1 305 ? 23.488 1.769 -37.933 1.00 70.81 305 GLU A O 1
ATOM 2340 N N . SER A 1 306 ? 21.345 1.107 -38.055 1.00 65.94 306 SER A N 1
ATOM 2341 C CA . SER A 1 306 ? 20.899 1.872 -36.886 1.00 65.94 306 SER A CA 1
ATOM 2342 C C . SER A 1 306 ? 21.424 1.338 -35.552 1.00 65.94 306 SER A C 1
ATOM 2344 O O . SER A 1 306 ? 21.658 2.146 -34.651 1.00 65.94 306 SER A O 1
ATOM 2346 N N . HIS A 1 307 ? 21.638 0.024 -35.424 1.00 55.34 307 HIS A N 1
ATOM 2347 C CA . HIS A 1 307 ? 22.018 -0.611 -34.155 1.00 55.34 307 HIS A CA 1
ATOM 2348 C C . HIS A 1 307 ? 23.498 -0.998 -34.065 1.00 55.34 307 HIS A C 1
ATOM 2350 O O . HIS A 1 307 ? 24.040 -1.045 -32.959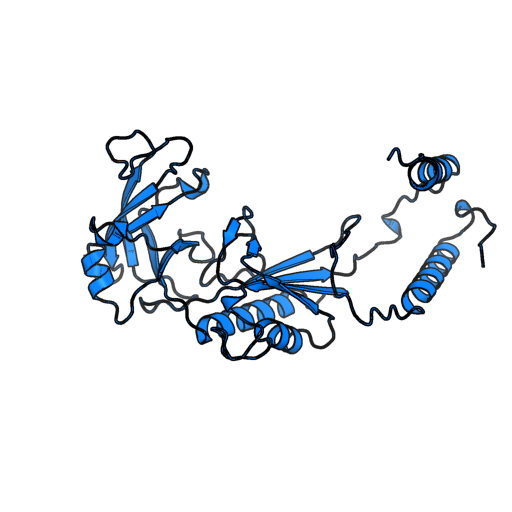 1.00 55.34 307 HIS A O 1
ATOM 2356 N N . PHE A 1 308 ? 24.166 -1.245 -35.197 1.00 54.66 308 PHE A N 1
ATOM 2357 C CA . PHE A 1 308 ? 25.551 -1.728 -35.218 1.00 54.66 308 PHE A CA 1
ATOM 2358 C C . PHE A 1 308 ? 26.525 -0.823 -35.980 1.00 54.66 308 PHE A C 1
ATOM 2360 O O . PHE A 1 308 ? 27.724 -0.904 -35.715 1.00 54.66 308 PHE A O 1
ATOM 2367 N N . CYS A 1 309 ? 26.055 0.046 -36.886 1.00 48.50 309 CYS A N 1
ATOM 2368 C CA . CYS A 1 309 ? 26.947 0.872 -37.715 1.00 48.50 309 CYS A CA 1
ATOM 2369 C C . CYS A 1 309 ? 26.961 2.365 -37.371 1.00 48.50 309 CYS A C 1
ATOM 2371 O O . CYS A 1 309 ? 27.804 3.088 -37.903 1.00 48.50 309 CYS A O 1
ATOM 2373 N N . LYS A 1 310 ? 26.107 2.856 -36.463 1.00 43.41 310 LYS A N 1
ATOM 2374 C CA . LYS A 1 310 ? 26.292 4.211 -35.925 1.00 43.41 310 LYS A CA 1
ATOM 2375 C C . LYS A 1 310 ? 27.508 4.225 -34.992 1.00 43.41 310 LYS A C 1
ATOM 2377 O O . LYS A 1 310 ? 27.506 3.486 -34.003 1.00 43.41 310 LYS A O 1
ATOM 2382 N N . PRO A 1 311 ? 28.534 5.062 -35.243 1.00 43.81 311 PRO A N 1
ATOM 2383 C CA . PRO A 1 311 ? 29.589 5.258 -34.266 1.00 43.81 311 PRO A CA 1
ATOM 2384 C C . PRO A 1 311 ? 28.940 5.784 -32.986 1.00 43.81 311 PRO A C 1
ATOM 2386 O O . PRO A 1 311 ? 28.225 6.788 -33.012 1.00 43.81 311 PRO A O 1
ATOM 2389 N N . ARG A 1 312 ? 29.165 5.089 -31.866 1.00 43.81 312 ARG A N 1
ATOM 2390 C CA . ARG A 1 312 ? 28.896 5.660 -30.548 1.00 43.81 312 ARG A CA 1
ATOM 2391 C C . ARG A 1 312 ? 29.792 6.884 -30.431 1.00 43.81 312 ARG A C 1
ATOM 2393 O O . ARG A 1 312 ? 30.997 6.743 -30.245 1.00 43.81 312 ARG A O 1
ATOM 2400 N N . VAL A 1 313 ? 29.213 8.065 -30.613 1.00 44.47 313 VAL A N 1
ATOM 2401 C CA . VAL A 1 313 ? 29.860 9.304 -30.199 1.00 44.47 313 VAL A CA 1
ATOM 2402 C C . VAL A 1 313 ? 29.924 9.225 -28.677 1.00 44.47 313 VAL A C 1
ATOM 2404 O O . VAL A 1 313 ? 28.890 9.287 -28.012 1.00 44.47 313 VAL A O 1
ATOM 2407 N N . LEU A 1 314 ? 31.123 8.933 -28.173 1.00 37.31 314 LEU A N 1
ATOM 2408 C CA . LEU A 1 314 ? 31.515 9.178 -26.789 1.00 37.31 314 LEU A CA 1
ATOM 2409 C C . LEU A 1 314 ? 31.730 10.679 -26.598 1.00 37.31 314 LEU A C 1
ATOM 2411 O O . LEU A 1 314 ? 32.318 11.296 -27.517 1.00 37.31 314 LEU A O 1
#

Sequence (314 aa):
ERYGGNLDDLNSKGKEELFNKTLELVNSREYHVTEVSDGIFGLGLGGAVPVRSIVSRGLRSLTGSNSDVPSPWCINDVTFARPGEDAYPFRGDPALLKPTHMIHSIVDTGTGKVLSPTSFFAKLDDQPEYVGIRRPDDDGYELHQLSPFSFQQDCLVVMTDGSQGQTLPLKGASVDLFTLDAQSCLDDLDVTLSRLKQVTSDEVLLGGIMFSCNGRGPSERSMLRENMADASRFKKYFPDIPCLGFYAGGEIGPAALAGNRNVYQRGKACLQGFTVVFALFIVPVIEPGSFHVDDSENNVVNFLESHFCKPRVL

InterPro domains:
  IPR019494 FIST, C-domain [PF10442] (172-254)
  IPR019494 FIST, C-domain [SM01204] (99-255)